Protein AF-A0A2J6TWU8-F1 (afdb_monomer)

pLDDT: mean 78.8, std 20.72, range [36.84, 97.88]

Nearest PDB structures (foldseek):
  8g3d-assembly1_7R  TM=1.162E-01  e=7.970E+00  Tetrahymena thermophila

Solvent-accessible surface area (backbone atoms only — not comparable to full-atom values): 13169 Å² total; per-residue (Å²): 134,90,87,82,86,82,82,83,80,84,81,80,83,76,80,79,78,80,71,82,74,72,52,60,58,61,60,20,22,37,33,44,85,85,39,79,41,81,42,91,29,31,44,55,55,71,37,31,53,73,44,82,56,32,16,13,30,49,65,69,19,34,24,35,59,83,21,31,22,38,59,76,69,84,79,71,68,82,89,38,37,80,65,55,28,27,41,23,29,16,28,38,83,82,49,74,44,89,43,26,49,70,63,47,25,45,39,84,75,22,40,32,29,76,39,79,90,80,63,30,33,22,24,34,22,75,59,97,85,35,40,28,42,89,53,51,46,92,54,67,48,87,56,72,55,82,92,67,56,49,80,74,33,72,28,55,95,61,85,48,68,50,81,77,80,81,77,78,79,79,81,84,83,80,89,83,90,85,83,88,83,90,89,88,83,87,88,78,91,79,91,85,84,80,90,80,92,82,85,87,84,86,90,84,87,90,135

Organism: NCBI:txid1095630

Mean predicted aligned error: 15.15 Å

Foldseek 3Di:
DDDDDDDDDDDPPDDDPPPPPQDWLFWWWFAAQNDIDTDPWGFFDATERVDAKAFTDHAQWFDWQPQKIFDPDDDDDPPADAARIFRTTISDSVQPGSNHDNFQRHDVGRTWDQDPVVRWIFGFDDDPNGTHNVHTDPTIDDDHDPVPIDGRHGHHPDHHYDDDDPPPPPPDDDDDDDDDDDDDDDDDDDDDDDDDDDDDDDDDDDD

Structure (mmCIF, N/CA/C/O backbone):
data_AF-A0A2J6TWU8-F1
#
_entry.id   AF-A0A2J6TWU8-F1
#
loop_
_atom_site.group_PDB
_atom_site.id
_atom_site.type_symbol
_atom_site.label_atom_id
_atom_site.label_alt_id
_atom_site.label_comp_id
_atom_site.label_asym_id
_atom_site.label_entity_id
_atom_site.label_seq_id
_atom_site.pdbx_PDB_ins_code
_atom_site.Cartn_x
_atom_site.Cartn_y
_atom_site.Cartn_z
_atom_site.occupancy
_atom_site.B_iso_or_equiv
_atom_site.auth_seq_id
_atom_site.auth_comp_id
_atom_site.auth_asym_id
_atom_site.auth_atom_id
_atom_site.pdbx_PDB_model_num
ATOM 1 N N . MET A 1 1 ? 2.529 30.008 -75.391 1.00 39.62 1 MET A N 1
ATOM 2 C CA . MET A 1 1 ? 3.878 29.525 -75.022 1.00 39.62 1 MET A CA 1
ATOM 3 C C . MET A 1 1 ? 3.870 29.234 -73.523 1.00 39.62 1 MET A C 1
ATOM 5 O O . MET A 1 1 ? 3.227 29.979 -72.800 1.00 39.62 1 MET A O 1
ATOM 9 N N . TYR A 1 2 ? 4.465 28.095 -73.154 1.00 43.16 2 TYR A N 1
ATOM 10 C CA . TYR A 1 2 ? 4.602 27.409 -71.847 1.00 43.16 2 TYR A CA 1
ATOM 11 C C . TYR A 1 2 ? 4.884 28.326 -70.624 1.00 43.16 2 TYR A C 1
ATOM 13 O O . TYR A 1 2 ? 5.405 29.415 -70.812 1.00 43.16 2 TYR A O 1
ATOM 21 N N . SER A 1 3 ? 4.577 27.992 -69.359 1.00 37.78 3 SER A N 1
ATOM 22 C CA . SER A 1 3 ? 4.916 26.767 -68.603 1.00 37.78 3 SER A CA 1
ATOM 23 C C . SER A 1 3 ? 4.065 26.611 -67.326 1.00 37.78 3 SER A C 1
ATOM 25 O O . SER A 1 3 ? 3.754 27.600 -66.668 1.00 37.78 3 SER A O 1
ATOM 27 N N . ILE A 1 4 ? 3.789 25.363 -66.927 1.00 45.25 4 ILE A N 1
ATOM 28 C CA . ILE A 1 4 ? 3.240 24.964 -65.616 1.00 45.25 4 ILE A CA 1
ATOM 29 C C . ILE A 1 4 ? 4.393 24.348 -64.797 1.00 45.25 4 ILE A C 1
ATOM 31 O O . ILE A 1 4 ? 5.034 23.430 -65.313 1.00 45.25 4 ILE A O 1
ATOM 35 N N . PRO A 1 5 ? 4.689 24.789 -63.558 1.00 54.12 5 PRO A N 1
ATOM 36 C CA . PRO A 1 5 ? 5.666 24.108 -62.714 1.00 54.12 5 PRO A CA 1
ATOM 37 C C . PRO A 1 5 ? 5.036 22.880 -62.040 1.00 54.12 5 PRO A C 1
ATOM 39 O O . PRO A 1 5 ? 4.033 22.977 -61.334 1.00 54.12 5 PRO A O 1
ATOM 42 N N . ALA A 1 6 ? 5.638 21.713 -62.267 1.00 46.19 6 ALA A N 1
ATOM 43 C CA . ALA A 1 6 ? 5.286 20.463 -61.607 1.00 46.19 6 ALA A CA 1
ATOM 44 C C . ALA A 1 6 ? 5.809 20.460 -60.160 1.00 46.19 6 ALA A C 1
ATOM 46 O O . ALA A 1 6 ? 7.013 20.563 -59.927 1.00 46.19 6 ALA A O 1
ATOM 47 N N . MET A 1 7 ? 4.904 20.323 -59.188 1.00 51.31 7 MET A N 1
ATOM 48 C CA . MET A 1 7 ? 5.251 20.043 -57.796 1.00 51.31 7 MET A CA 1
ATOM 49 C C . MET A 1 7 ? 5.545 18.548 -57.641 1.00 51.31 7 MET A C 1
ATOM 51 O O . MET A 1 7 ? 4.641 17.721 -57.726 1.00 51.31 7 MET A O 1
ATOM 55 N N . ALA A 1 8 ? 6.811 18.202 -57.417 1.00 50.66 8 ALA A N 1
ATOM 56 C CA . ALA A 1 8 ? 7.216 16.856 -57.036 1.00 50.66 8 ALA A CA 1
ATOM 57 C C . ALA A 1 8 ? 7.044 16.689 -55.519 1.00 50.66 8 ALA A C 1
ATOM 59 O O . ALA A 1 8 ? 7.808 17.242 -54.731 1.00 50.66 8 ALA A O 1
ATOM 60 N N . THR A 1 9 ? 6.024 15.941 -55.102 1.00 51.62 9 THR A N 1
ATOM 61 C CA . THR A 1 9 ? 5.845 15.516 -53.709 1.00 51.62 9 THR A CA 1
ATOM 62 C C . THR A 1 9 ? 6.598 14.204 -53.506 1.00 51.62 9 THR A C 1
ATOM 64 O O . THR A 1 9 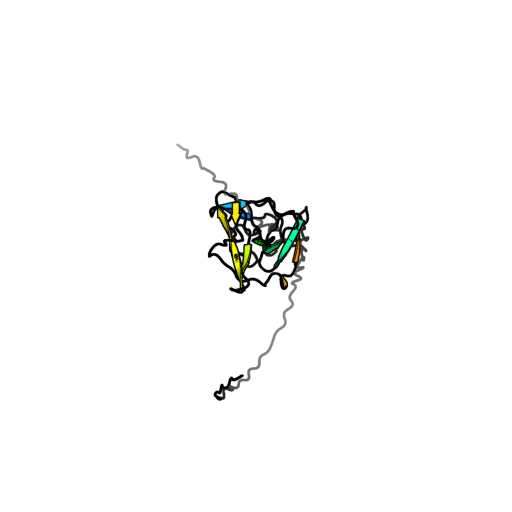? 6.236 13.174 -54.071 1.00 51.62 9 THR A O 1
ATOM 67 N N . VAL A 1 10 ? 7.674 14.236 -52.719 1.00 50.91 10 VAL A N 1
ATOM 68 C CA . VAL A 1 10 ? 8.425 13.038 -52.324 1.00 50.91 10 VAL A CA 1
ATOM 69 C C . VAL A 1 10 ? 7.723 12.415 -51.117 1.00 50.91 10 VAL A C 1
ATOM 71 O O . VAL A 1 10 ? 7.832 12.914 -50.001 1.00 50.91 10 VAL A O 1
ATOM 74 N N . LEU A 1 11 ? 6.983 11.329 -51.341 1.00 48.94 11 LEU A N 1
ATOM 75 C CA . LEU A 1 11 ? 6.466 10.466 -50.278 1.00 48.94 11 LEU A CA 1
ATOM 76 C C . LEU A 1 11 ? 7.595 9.541 -49.809 1.00 48.94 11 LEU A C 1
ATOM 78 O O . LEU A 1 11 ? 7.879 8.519 -50.432 1.00 48.94 11 LEU A O 1
ATOM 82 N N . ALA A 1 12 ? 8.256 9.911 -48.713 1.00 53.28 12 ALA A N 1
ATOM 83 C CA . ALA A 1 12 ? 9.169 9.020 -48.011 1.00 53.28 12 ALA A CA 1
ATOM 84 C C . ALA A 1 12 ? 8.350 7.971 -47.238 1.00 53.28 12 ALA A C 1
ATOM 86 O O . ALA A 1 12 ? 7.797 8.253 -46.176 1.00 53.28 12 ALA A O 1
ATOM 87 N N . LEU A 1 13 ? 8.268 6.754 -47.780 1.00 51.91 13 LEU A N 1
ATOM 88 C CA . LEU A 1 13 ? 7.827 5.569 -47.046 1.00 51.91 13 LEU A CA 1
ATOM 89 C C . LEU A 1 13 ? 8.912 5.196 -46.027 1.00 51.91 13 LEU A C 1
ATOM 91 O O . LEU A 1 13 ? 9.834 4.440 -46.323 1.00 51.91 13 LEU A O 1
ATOM 95 N N . GLY A 1 14 ? 8.820 5.763 -44.825 1.00 53.69 14 GLY A N 1
ATOM 96 C CA . GLY A 1 14 ? 9.586 5.292 -43.678 1.00 53.69 14 GLY A CA 1
ATOM 97 C C . GLY A 1 14 ? 9.065 3.923 -43.250 1.00 53.69 14 GLY A C 1
ATOM 98 O O . GLY A 1 14 ? 7.956 3.817 -42.731 1.00 53.69 14 GLY A O 1
ATOM 99 N N . ALA A 1 15 ? 9.853 2.871 -43.475 1.00 55.28 15 ALA A N 1
ATOM 100 C CA . ALA A 1 15 ? 9.613 1.567 -42.875 1.00 55.28 15 ALA A CA 1
ATOM 101 C C . ALA A 1 15 ? 9.722 1.710 -41.348 1.00 55.28 15 ALA A C 1
ATOM 103 O O . ALA A 1 15 ? 10.806 1.947 -40.815 1.00 55.28 15 ALA A O 1
ATOM 104 N N . GLN A 1 16 ? 8.597 1.606 -40.642 1.00 53.12 16 GLN A N 1
ATOM 105 C CA . GLN A 1 16 ? 8.594 1.549 -39.185 1.00 53.12 16 GLN A CA 1
ATOM 106 C C . GLN A 1 16 ? 9.089 0.164 -38.766 1.00 53.12 16 GLN A C 1
ATOM 108 O O . GLN A 1 16 ? 8.333 -0.802 -38.727 1.00 53.12 16 GLN A O 1
ATOM 113 N N . THR A 1 17 ? 10.378 0.048 -38.461 1.00 47.94 17 THR A N 1
ATOM 114 C CA . THR A 1 17 ? 10.869 -1.038 -37.612 1.00 47.94 17 THR A CA 1
ATOM 115 C C . THR A 1 17 ? 10.276 -0.838 -36.219 1.00 47.94 17 THR A C 1
ATOM 117 O O . THR A 1 17 ? 10.763 -0.010 -35.451 1.00 47.94 17 THR A O 1
ATOM 120 N N . THR A 1 18 ? 9.211 -1.570 -35.891 1.00 52.88 18 THR A N 1
ATOM 121 C CA . THR A 1 18 ? 8.726 -1.728 -34.515 1.00 52.88 18 THR A CA 1
ATOM 122 C C . THR A 1 18 ? 9.767 -2.515 -33.725 1.00 52.88 18 THR A C 1
ATOM 124 O O . THR A 1 18 ? 9.713 -3.740 -33.641 1.00 52.88 18 THR A O 1
ATOM 127 N N . TYR A 1 19 ? 10.752 -1.817 -33.162 1.00 55.47 19 TYR A N 1
ATOM 128 C CA . TYR A 1 19 ? 11.527 -2.359 -32.055 1.00 55.47 19 TYR A CA 1
ATOM 129 C C . TYR A 1 19 ? 10.565 -2.484 -30.877 1.00 55.47 19 TYR A C 1
ATOM 131 O O . TYR A 1 19 ? 10.099 -1.463 -30.372 1.00 55.47 19 TYR A O 1
ATOM 139 N N . ALA A 1 20 ? 10.244 -3.709 -30.460 1.00 55.34 20 ALA A N 1
ATOM 140 C CA . ALA A 1 20 ? 9.578 -3.941 -29.186 1.00 55.34 20 ALA A CA 1
ATOM 141 C C . ALA A 1 20 ? 10.481 -3.360 -28.088 1.00 55.34 20 ALA A C 1
ATOM 143 O O . ALA A 1 20 ? 11.507 -3.946 -27.740 1.00 55.34 20 ALA A O 1
ATOM 144 N N . GLN A 1 21 ? 10.169 -2.149 -27.625 1.00 57.34 21 GLN A N 1
ATOM 145 C CA . GLN A 1 21 ? 10.860 -1.562 -26.490 1.00 57.34 21 GLN A CA 1
ATOM 146 C C . GLN A 1 21 ? 10.454 -2.392 -25.277 1.00 57.34 21 GLN A C 1
ATOM 148 O O . GLN A 1 21 ? 9.271 -2.528 -24.981 1.00 57.34 21 GLN A O 1
ATOM 153 N N . ASN A 1 22 ? 11.437 -2.992 -24.616 1.00 66.69 22 ASN A N 1
ATOM 154 C CA . ASN A 1 22 ? 11.243 -3.677 -23.350 1.00 66.69 22 ASN A CA 1
ATOM 155 C C . ASN A 1 22 ? 10.892 -2.624 -22.293 1.00 66.69 22 ASN A C 1
ATOM 157 O O . ASN A 1 22 ? 11.784 -1.975 -21.749 1.00 66.69 22 ASN A O 1
ATOM 161 N N . VAL A 1 23 ? 9.599 -2.411 -22.049 1.00 80.69 23 VAL A N 1
ATOM 162 C CA . VAL A 1 23 ? 9.143 -1.449 -21.042 1.00 80.69 23 VAL A CA 1
ATOM 163 C C . VAL A 1 23 ? 9.260 -2.111 -19.673 1.00 80.69 23 VAL A C 1
ATOM 165 O O . VAL A 1 23 ? 8.705 -3.185 -19.433 1.00 80.69 23 VAL A O 1
ATOM 168 N N . LEU A 1 24 ? 10.030 -1.484 -18.787 1.00 90.25 24 LEU A N 1
ATOM 169 C CA . LEU A 1 24 ? 10.114 -1.841 -17.377 1.00 90.25 24 LEU A CA 1
ATOM 170 C C . LEU A 1 24 ? 9.129 -0.956 -16.607 1.00 90.25 24 LEU A C 1
ATOM 172 O O . LEU A 1 24 ? 9.232 0.269 -16.659 1.00 90.25 24 LEU A O 1
ATOM 176 N N . ALA A 1 25 ? 8.201 -1.564 -15.873 1.00 92.75 25 ALA A N 1
ATOM 177 C CA . ALA A 1 25 ? 7.261 -0.849 -15.013 1.00 92.75 25 ALA A CA 1
ATOM 178 C C . ALA A 1 25 ? 7.932 -0.466 -13.679 1.00 92.75 25 ALA A C 1
ATOM 180 O O . ALA A 1 25 ? 7.663 -1.058 -12.639 1.00 92.75 25 ALA A O 1
ATOM 181 N N . THR A 1 26 ? 8.890 0.467 -13.719 1.00 94.56 26 THR A N 1
ATOM 182 C CA . THR A 1 26 ? 9.636 0.900 -12.521 1.00 94.56 26 THR A CA 1
ATOM 183 C C . THR A 1 26 ? 9.046 2.125 -11.839 1.00 94.56 26 THR A C 1
ATOM 185 O O . THR A 1 26 ? 9.344 2.358 -10.672 1.00 94.56 26 THR A O 1
ATOM 188 N N . GLN A 1 27 ? 8.278 2.938 -12.567 1.00 95.75 27 GLN A N 1
ATOM 189 C CA . GLN A 1 27 ? 7.668 4.142 -12.015 1.00 95.75 27 GLN A CA 1
ATOM 190 C C . GLN A 1 27 ? 6.473 3.755 -11.152 1.00 95.75 27 GLN A C 1
ATOM 192 O O . GLN A 1 27 ? 5.616 2.996 -11.590 1.00 95.75 27 GLN A O 1
ATOM 197 N N . CYS A 1 28 ? 6.419 4.307 -9.947 1.00 95.88 28 CYS A N 1
ATOM 198 C CA . CYS A 1 28 ? 5.297 4.146 -9.040 1.00 95.88 28 CYS A CA 1
ATOM 199 C C . CYS A 1 28 ? 4.366 5.352 -9.100 1.00 95.88 28 CYS A C 1
ATOM 201 O O . CYS A 1 28 ? 4.808 6.493 -9.263 1.00 95.88 28 CYS A O 1
ATOM 203 N N . TYR A 1 29 ? 3.083 5.088 -8.913 1.00 94.75 29 TYR A N 1
ATOM 204 C CA . TYR A 1 29 ? 1.999 6.052 -8.931 1.00 94.75 29 TYR A CA 1
ATOM 205 C C . TYR A 1 29 ? 1.137 5.882 -7.681 1.00 94.75 29 TYR A C 1
ATOM 207 O O . TYR A 1 29 ? 1.030 4.783 -7.141 1.00 94.75 29 TYR A O 1
ATOM 215 N N . TYR A 1 30 ? 0.515 6.957 -7.223 1.00 92.06 30 TYR A N 1
ATOM 216 C CA . TYR A 1 30 ? -0.493 6.968 -6.161 1.00 92.06 30 TYR A CA 1
ATOM 217 C C . TYR A 1 30 ? -1.637 7.892 -6.587 1.00 92.06 30 TYR A C 1
ATOM 219 O O . TYR A 1 30 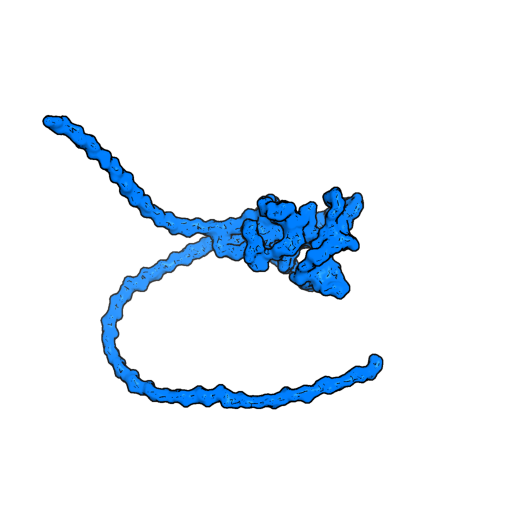? -1.466 8.672 -7.530 1.00 92.06 30 TYR A O 1
ATOM 227 N N . LYS A 1 31 ? -2.803 7.798 -5.942 1.00 89.12 31 LYS A N 1
ATOM 228 C CA . LYS A 1 31 ? -3.890 8.751 -6.173 1.00 89.12 31 LYS A CA 1
ATOM 229 C C . LYS A 1 31 ? -3.943 9.740 -5.011 1.00 89.12 31 LYS A C 1
ATOM 231 O O . LYS A 1 31 ? -3.574 9.447 -3.886 1.00 89.12 31 LYS A O 1
ATOM 236 N N . SER A 1 32 ? -4.346 10.963 -5.288 1.00 84.44 32 SER A N 1
ATOM 237 C CA . SER A 1 32 ? -4.579 11.972 -4.258 1.00 84.44 32 SER A CA 1
ATOM 238 C C . SER A 1 32 ? -5.562 12.961 -4.847 1.00 84.44 32 SER A C 1
ATOM 240 O O . SER A 1 32 ? -5.325 13.466 -5.944 1.00 84.44 32 SER A O 1
ATOM 242 N N . ASP A 1 33 ? -6.692 13.167 -4.169 1.00 80.75 33 ASP A N 1
ATOM 243 C CA . ASP A 1 33 ? -7.802 13.989 -4.672 1.00 80.75 33 ASP A CA 1
ATOM 244 C C . ASP A 1 33 ? -8.279 13.551 -6.075 1.00 80.75 33 ASP A C 1
ATOM 246 O O . ASP A 1 33 ? -8.517 14.370 -6.963 1.00 80.75 33 ASP A O 1
ATOM 250 N N . ASN A 1 34 ? -8.361 12.232 -6.302 1.00 80.31 34 ASN A N 1
ATOM 251 C CA . ASN A 1 34 ? -8.677 11.606 -7.597 1.00 80.31 34 ASN A CA 1
ATOM 252 C C . ASN A 1 34 ? -7.696 11.916 -8.748 1.00 80.31 34 ASN A C 1
ATOM 254 O O . ASN A 1 34 ? -7.961 11.540 -9.892 1.00 80.31 34 ASN A O 1
ATOM 258 N N . GLU A 1 35 ? -6.550 12.533 -8.468 1.00 89.19 35 GLU A N 1
ATOM 259 C CA . GLU A 1 35 ? -5.476 12.753 -9.433 1.00 89.19 35 GLU A CA 1
ATOM 260 C C . GLU A 1 35 ? -4.396 11.677 -9.282 1.00 89.19 35 GLU A C 1
ATOM 262 O O . GLU A 1 35 ? -3.988 11.345 -8.169 1.00 89.19 35 GLU A O 1
ATOM 267 N N . ILE A 1 36 ? -3.915 11.133 -10.404 1.00 91.62 36 ILE A N 1
ATOM 268 C CA . ILE A 1 36 ? -2.791 10.193 -10.411 1.00 91.62 36 ILE A CA 1
ATOM 269 C C . ILE A 1 36 ? -1.488 10.991 -10.362 1.00 91.62 36 ILE A C 1
ATOM 271 O O . ILE A 1 36 ? -1.220 11.823 -11.228 1.00 91.62 36 ILE A O 1
ATOM 275 N N . LYS A 1 37 ? -0.664 10.713 -9.354 1.00 92.38 37 LYS A N 1
ATOM 276 C CA . LYS A 1 37 ? 0.619 11.377 -9.111 1.00 92.38 37 LYS A CA 1
ATOM 277 C C . LYS A 1 37 ? 1.743 10.350 -9.074 1.00 92.38 37 LYS A C 1
ATOM 279 O O . LYS A 1 37 ? 1.535 9.189 -8.730 1.00 92.38 37 LYS A O 1
ATOM 284 N N . THR A 1 38 ? 2.958 10.770 -9.412 1.00 94.38 38 THR A N 1
ATOM 285 C CA . THR A 1 38 ? 4.151 9.919 -9.300 1.00 94.38 38 THR A CA 1
ATOM 286 C C . THR A 1 38 ? 4.600 9.810 -7.847 1.00 94.38 38 THR A C 1
ATOM 288 O O . THR A 1 38 ? 4.789 10.828 -7.185 1.00 94.38 38 THR A O 1
ATOM 291 N N . SER A 1 39 ? 4.831 8.588 -7.374 1.00 91.56 39 SER A N 1
ATOM 292 C CA . SER A 1 39 ? 5.377 8.294 -6.048 1.00 91.56 39 SER A CA 1
ATOM 293 C C . SER A 1 39 ? 6.902 8.144 -6.095 1.00 91.56 39 SER A C 1
ATOM 295 O O . SER A 1 39 ? 7.462 7.686 -7.093 1.00 91.56 39 SER A O 1
ATOM 297 N N . SER A 1 40 ? 7.568 8.491 -4.991 1.00 92.75 40 SER A N 1
ATOM 298 C CA . SER A 1 40 ? 8.977 8.165 -4.726 1.00 92.75 40 SER A CA 1
ATOM 299 C C . SER A 1 40 ? 9.182 6.732 -4.212 1.00 92.75 40 SER A C 1
ATOM 301 O O . SER A 1 40 ? 10.323 6.320 -4.000 1.00 92.75 40 SER A O 1
ATOM 303 N N . GLY A 1 41 ? 8.100 5.979 -3.990 1.00 94.31 41 GLY A N 1
ATOM 304 C CA . GLY A 1 41 ? 8.154 4.561 -3.651 1.00 94.31 41 GLY A CA 1
ATOM 305 C C . GLY A 1 41 ? 8.715 3.713 -4.790 1.00 94.31 41 GLY A C 1
ATOM 306 O O . GLY A 1 41 ? 8.826 4.158 -5.933 1.00 94.31 41 GLY A O 1
ATOM 307 N N . HIS A 1 42 ? 9.060 2.470 -4.472 1.00 97.25 42 HIS A N 1
ATOM 308 C CA . HIS A 1 42 ? 9.598 1.511 -5.431 1.00 97.25 42 HIS A CA 1
ATOM 309 C C . HIS A 1 42 ? 8.693 0.274 -5.557 1.00 97.25 42 HIS A C 1
ATOM 311 O O . HIS A 1 42 ? 7.952 -0.052 -4.623 1.00 97.25 42 HIS A O 1
ATOM 317 N N . PRO A 1 43 ? 8.764 -0.437 -6.699 1.00 96.88 43 PRO A N 1
ATOM 318 C CA . PRO A 1 43 ? 7.972 -1.636 -6.944 1.00 96.88 43 PRO A CA 1
ATOM 319 C C . PRO A 1 43 ? 8.210 -2.732 -5.900 1.00 96.88 43 PRO A C 1
ATOM 321 O O . PRO A 1 43 ? 9.343 -3.004 -5.490 1.00 96.88 43 PRO A O 1
ATOM 324 N N . CYS A 1 44 ? 7.135 -3.419 -5.531 1.00 96.06 44 CYS A N 1
ATOM 325 C CA . CYS A 1 44 ? 7.154 -4.609 -4.693 1.00 96.06 44 CYS A CA 1
ATOM 326 C C . CYS A 1 44 ? 7.600 -5.843 -5.481 1.00 96.06 44 CYS A C 1
ATOM 328 O O . CYS A 1 44 ? 6.800 -6.709 -5.833 1.00 96.06 44 CYS A O 1
ATOM 330 N N . GLY A 1 45 ? 8.900 -5.919 -5.761 1.00 95.25 45 GLY A N 1
ATOM 331 C CA . GLY A 1 45 ? 9.529 -7.061 -6.411 1.00 95.25 45 GLY A CA 1
ATOM 332 C C . GLY A 1 45 ? 10.599 -6.664 -7.421 1.00 95.25 45 GLY A C 1
ATOM 333 O O . GLY A 1 45 ? 10.958 -5.499 -7.577 1.00 95.25 45 GLY A O 1
ATOM 334 N N . VAL A 1 46 ? 11.121 -7.671 -8.123 1.00 94.81 46 VAL A N 1
ATOM 335 C CA . VAL A 1 46 ? 12.045 -7.464 -9.242 1.00 94.81 46 VAL A CA 1
ATOM 336 C C . VAL A 1 46 ? 11.231 -7.179 -10.500 1.00 94.81 46 VAL A C 1
ATOM 338 O O . VAL A 1 46 ? 10.435 -8.015 -10.926 1.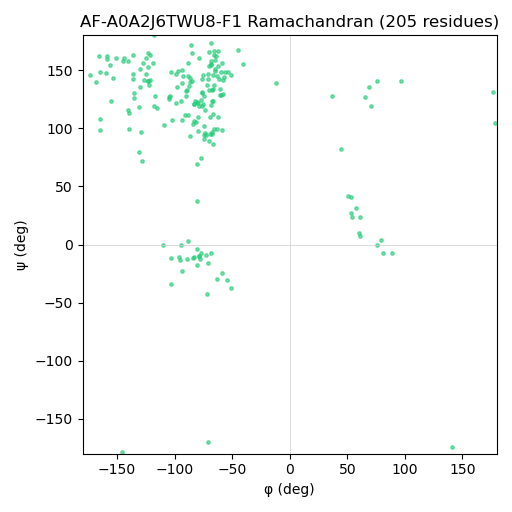00 94.81 46 VAL A O 1
ATOM 341 N N . VAL A 1 47 ? 11.453 -6.021 -11.119 1.00 93.88 47 VAL A N 1
ATOM 342 C CA . VAL A 1 47 ? 10.751 -5.627 -12.343 1.00 93.88 47 VAL A CA 1
ATOM 343 C C . VAL A 1 47 ? 11.374 -6.342 -13.535 1.00 93.88 47 VAL A C 1
ATOM 345 O O . VAL A 1 47 ? 12.558 -6.180 -13.836 1.00 93.88 47 VAL A O 1
ATOM 348 N N . ALA A 1 48 ? 10.573 -7.140 -14.230 1.00 90.56 48 ALA A N 1
ATOM 349 C CA . ALA A 1 48 ? 10.976 -7.765 -15.478 1.00 90.56 48 ALA A CA 1
ATOM 350 C C . ALA A 1 48 ? 10.480 -6.942 -16.680 1.00 90.56 48 ALA A C 1
ATOM 352 O O . ALA A 1 48 ? 9.421 -6.314 -16.613 1.00 90.56 48 ALA A O 1
ATOM 353 N N . PRO A 1 49 ? 11.210 -6.953 -17.798 1.00 87.88 49 PRO A N 1
ATOM 354 C CA . PRO A 1 49 ? 10.754 -6.369 -19.050 1.00 87.88 49 PRO A CA 1
ATOM 355 C C . PRO A 1 49 ? 9.465 -7.017 -19.556 1.00 87.88 49 PRO A C 1
ATOM 357 O O . PRO A 1 49 ? 9.387 -8.242 -19.646 1.00 87.88 49 PRO A O 1
ATOM 360 N N . ASN A 1 50 ? 8.460 -6.197 -19.882 1.00 83.50 50 ASN A N 1
ATOM 361 C CA . ASN A 1 50 ? 7.087 -6.648 -20.163 1.00 83.50 50 ASN A CA 1
ATOM 362 C C . ASN A 1 50 ? 6.489 -7.504 -19.026 1.00 83.50 50 ASN A C 1
ATOM 364 O O . ASN A 1 50 ? 5.622 -8.346 -19.264 1.00 83.50 50 ASN A O 1
ATOM 368 N N . GLY A 1 51 ? 7.001 -7.338 -17.804 1.00 82.25 51 GLY A N 1
ATOM 369 C CA . GLY A 1 51 ? 6.478 -7.984 -16.612 1.00 82.25 51 GLY A CA 1
ATOM 370 C C . GLY A 1 51 ? 5.116 -7.421 -16.221 1.00 82.25 51 GLY A C 1
ATOM 371 O O . GLY A 1 51 ? 4.696 -6.364 -16.693 1.00 82.25 51 GLY A O 1
ATOM 372 N N . ASN A 1 52 ? 4.431 -8.137 -15.333 1.00 90.44 52 ASN A N 1
ATOM 373 C CA . ASN A 1 52 ? 3.205 -7.629 -14.732 1.00 90.44 52 ASN A CA 1
ATOM 374 C C . ASN A 1 52 ? 3.512 -6.407 -13.866 1.00 90.44 52 ASN A C 1
ATOM 376 O O . ASN A 1 52 ? 4.584 -6.303 -13.268 1.00 90.44 52 ASN A O 1
ATOM 380 N N . PHE A 1 53 ? 2.530 -5.526 -13.757 1.00 94.44 53 PHE A N 1
ATOM 381 C CA . PHE A 1 53 ? 2.551 -4.466 -12.766 1.00 94.44 53 PHE A CA 1
ATOM 382 C C . PHE A 1 53 ? 2.499 -5.051 -11.351 1.00 94.44 53 PHE A C 1
ATOM 384 O O . PHE A 1 53 ? 1.897 -6.100 -11.113 1.00 94.44 53 PHE A O 1
ATOM 391 N N . SER A 1 54 ? 3.123 -4.351 -10.417 1.00 95.25 54 SER A N 1
ATOM 392 C CA . SER A 1 54 ? 3.100 -4.618 -8.984 1.00 95.25 54 SER A CA 1
ATOM 393 C C . SER A 1 54 ? 2.591 -3.404 -8.209 1.00 95.25 54 SER A C 1
ATOM 395 O O . SER A 1 54 ? 2.603 -2.276 -8.720 1.00 95.25 54 SER A O 1
ATOM 397 N N . SER A 1 55 ? 2.240 -3.632 -6.944 1.00 95.38 55 SER A N 1
ATOM 398 C CA . SER A 1 55 ? 2.143 -2.568 -5.950 1.00 95.38 55 SER A CA 1
ATOM 399 C C . SER A 1 55 ? 3.502 -1.894 -5.716 1.00 95.38 55 SER A C 1
ATOM 401 O O . SER A 1 55 ? 4.553 -2.397 -6.138 1.00 95.38 55 SER A O 1
ATOM 403 N N . CYS A 1 56 ? 3.469 -0.746 -5.047 1.00 95.94 56 CYS A N 1
ATOM 404 C CA . CYS A 1 56 ? 4.631 0.035 -4.655 1.00 95.94 56 CYS A CA 1
ATOM 405 C C . CYS A 1 56 ? 4.560 0.409 -3.180 1.00 95.94 56 CYS A C 1
ATOM 407 O O . CYS A 1 56 ? 3.532 0.905 -2.728 1.00 95.94 56 CYS A O 1
ATOM 409 N N . CYS A 1 57 ? 5.674 0.272 -2.469 1.00 96.06 57 CYS A N 1
ATOM 410 C CA . CYS A 1 57 ? 5.811 0.780 -1.106 1.00 96.06 57 CYS A CA 1
ATOM 411 C C . CYS A 1 57 ? 6.982 1.764 -1.031 1.00 96.06 57 CYS A C 1
ATOM 413 O O . CYS A 1 57 ? 7.836 1.822 -1.924 1.00 96.06 57 CYS A O 1
ATOM 415 N N . GLU A 1 58 ? 7.028 2.557 0.031 1.00 95.50 58 GLU A N 1
ATOM 416 C CA . GLU A 1 58 ? 8.171 3.414 0.310 1.00 95.50 58 GLU A CA 1
ATOM 417 C C . GLU A 1 58 ? 9.458 2.610 0.538 1.00 95.50 58 GLU A C 1
ATOM 419 O O . GLU A 1 58 ? 9.460 1.445 0.941 1.00 95.50 58 GLU A O 1
ATOM 424 N N . ILE A 1 59 ? 10.590 3.256 0.261 1.00 95.69 59 ILE A N 1
ATOM 425 C CA . ILE A 1 59 ? 11.917 2.664 0.427 1.00 95.69 59 ILE A CA 1
ATOM 426 C C . ILE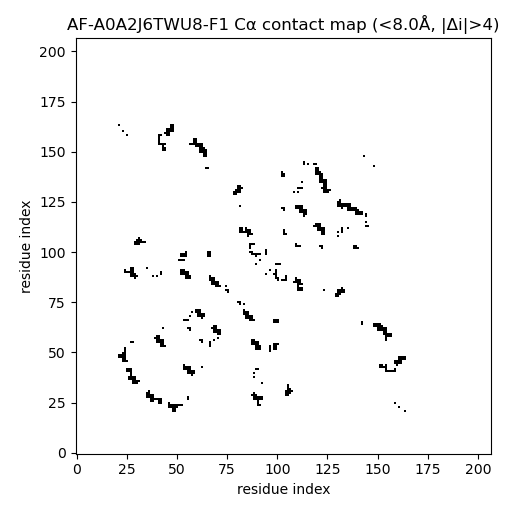 A 1 59 ? 12.140 2.283 1.897 1.00 95.69 59 ILE A C 1
ATOM 428 O O . ILE A 1 59 ? 12.013 3.120 2.787 1.00 95.69 59 ILE A O 1
ATOM 432 N N . GLY A 1 60 ? 12.551 1.035 2.141 1.00 95.06 60 GLY A N 1
ATOM 433 C CA . GLY A 1 60 ? 12.781 0.493 3.484 1.00 95.06 60 GLY A CA 1
ATOM 434 C C . GLY A 1 60 ? 11.548 -0.136 4.140 1.00 95.06 60 GLY A C 1
ATOM 435 O O . GLY A 1 60 ? 11.685 -0.777 5.186 1.00 95.06 60 GLY A O 1
ATOM 436 N N . ASP A 1 61 ? 10.373 -0.018 3.524 1.00 96.50 61 ASP A N 1
ATOM 437 C CA . ASP A 1 61 ? 9.164 -0.677 4.005 1.00 96.50 61 ASP A CA 1
ATOM 438 C C . ASP A 1 61 ? 9.052 -2.115 3.491 1.00 96.50 61 ASP A C 1
ATOM 440 O O . ASP A 1 61 ? 9.754 -2.560 2.574 1.00 96.50 61 ASP A O 1
ATOM 444 N N . THR A 1 62 ? 8.167 -2.873 4.133 1.00 97.19 62 THR A N 1
ATOM 445 C CA . THR A 1 62 ? 7.877 -4.256 3.755 1.00 97.19 62 THR A CA 1
ATOM 446 C C . THR A 1 62 ? 6.610 -4.302 2.918 1.00 97.19 62 THR A C 1
ATOM 448 O O . THR A 1 62 ? 5.542 -3.907 3.381 1.00 97.19 62 THR A O 1
ATOM 451 N N . CYS A 1 63 ? 6.727 -4.826 1.704 1.00 96.56 63 CYS A N 1
ATOM 452 C CA . CYS A 1 63 ? 5.593 -5.209 0.884 1.00 96.56 63 CYS A CA 1
ATOM 453 C C . CYS A 1 63 ? 4.936 -6.458 1.458 1.00 96.56 63 CYS A C 1
ATOM 455 O O . CYS A 1 63 ? 5.605 -7.429 1.835 1.00 96.56 63 CYS A O 1
ATOM 457 N N . LEU A 1 64 ? 3.615 -6.438 1.480 1.00 96.06 64 LEU A N 1
ATOM 458 C CA . LEU A 1 64 ? 2.768 -7.526 1.932 1.00 96.06 64 LEU A CA 1
ATOM 459 C C . LEU A 1 64 ? 1.894 -8.001 0.763 1.00 96.06 64 LEU A C 1
ATOM 461 O O . LEU A 1 64 ? 1.997 -7.506 -0.364 1.00 96.06 64 LEU A O 1
ATOM 465 N N . ALA A 1 65 ? 1.056 -9.002 1.012 1.00 92.06 65 ALA A N 1
ATOM 466 C CA . ALA A 1 65 ? 0.013 -9.393 0.069 1.00 92.06 65 ALA A CA 1
ATOM 467 C C . ALA A 1 65 ? -1.024 -8.265 -0.138 1.00 92.06 65 ALA A C 1
ATOM 469 O O . ALA A 1 65 ? -1.117 -7.334 0.662 1.00 92.06 65 ALA A O 1
ATOM 470 N N . ASP A 1 66 ? -1.796 -8.357 -1.226 1.00 91.88 66 ASP A N 1
ATOM 471 C CA . ASP A 1 66 ? -2.957 -7.491 -1.512 1.00 91.88 66 ASP A CA 1
ATOM 472 C C . ASP A 1 66 ? -2.655 -5.987 -1.652 1.00 91.88 66 ASP A C 1
ATOM 474 O O . ASP A 1 66 ? -3.535 -5.142 -1.482 1.00 91.88 66 ASP A O 1
ATOM 478 N N . GLY A 1 67 ? -1.406 -5.649 -1.988 1.00 92.56 67 GLY A N 1
ATOM 479 C CA . GLY A 1 67 ? -0.963 -4.266 -2.183 1.00 92.56 67 GLY A CA 1
ATOM 480 C C . GLY A 1 67 ? -0.669 -3.512 -0.886 1.00 92.56 67 GLY A C 1
ATOM 481 O O . GLY A 1 67 ? -0.315 -2.337 -0.939 1.00 92.56 67 GLY A O 1
ATOM 482 N N . LEU A 1 68 ? -0.768 -4.184 0.263 1.00 95.81 68 LEU A N 1
ATOM 483 C CA . LEU A 1 68 ? -0.459 -3.603 1.560 1.00 95.81 68 LEU A CA 1
ATOM 484 C C . LEU A 1 68 ? 1.043 -3.381 1.737 1.00 95.81 68 LEU A C 1
ATOM 486 O O . LEU A 1 68 ? 1.885 -4.178 1.312 1.00 95.81 68 LEU A O 1
ATOM 490 N N . CYS A 1 69 ? 1.357 -2.323 2.464 1.00 96.19 69 CYS A N 1
ATOM 491 C CA . CYS A 1 69 ? 2.696 -1.978 2.890 1.00 96.19 69 CYS A CA 1
ATOM 492 C C . CYS A 1 69 ? 2.724 -1.863 4.412 1.00 96.19 69 CYS A C 1
ATOM 494 O O . CYS A 1 69 ? 1.786 -1.348 5.019 1.00 96.19 69 CYS A O 1
ATOM 496 N N . HIS A 1 70 ? 3.800 -2.332 5.036 1.00 96.31 70 HIS A N 1
ATOM 497 C CA . HIS A 1 70 ? 4.034 -2.171 6.467 1.00 96.31 70 HIS A CA 1
ATOM 498 C C . HIS A 1 70 ? 5.264 -1.300 6.684 1.00 96.31 70 HIS A C 1
ATOM 500 O O . HIS A 1 70 ? 6.376 -1.690 6.297 1.00 96.31 70 HIS A O 1
ATOM 506 N N . TYR A 1 71 ? 5.075 -0.138 7.315 1.00 92.81 71 TYR A N 1
ATOM 507 C CA . TYR A 1 71 ? 6.189 0.767 7.558 1.00 92.81 71 TYR A CA 1
ATOM 508 C C . TYR A 1 71 ? 6.942 0.458 8.849 1.00 92.81 71 TYR A C 1
ATOM 510 O O . TYR A 1 71 ? 6.395 0.148 9.916 1.00 92.81 71 TYR A O 1
ATOM 518 N N . THR A 1 72 ? 8.263 0.568 8.754 1.00 81.06 72 THR A N 1
ATOM 519 C CA . THR A 1 72 ? 9.185 0.260 9.858 1.00 81.06 72 THR A CA 1
ATOM 520 C C . THR A 1 72 ? 9.603 1.501 10.649 1.00 81.06 72 THR A C 1
ATOM 522 O O . THR A 1 72 ? 10.154 1.377 11.745 1.00 81.06 72 THR A O 1
ATOM 525 N N . ARG A 1 73 ? 9.289 2.694 10.130 1.00 81.94 73 ARG A N 1
ATOM 526 C CA . ARG A 1 73 ? 9.596 3.996 10.736 1.00 81.94 73 ARG A CA 1
ATOM 527 C C . ARG A 1 73 ? 8.803 4.276 12.025 1.00 81.94 73 ARG A C 1
ATOM 529 O O . ARG A 1 73 ? 7.758 3.658 12.239 1.00 81.94 73 ARG A O 1
ATOM 536 N N . PRO A 1 74 ? 9.300 5.183 12.892 1.00 86.00 74 PRO A N 1
ATOM 537 C CA . PRO A 1 74 ? 8.567 5.625 14.073 1.00 86.00 74 PRO A CA 1
ATOM 538 C C . PRO A 1 74 ? 7.203 6.205 13.702 1.00 86.00 74 PRO A C 1
ATOM 540 O O . PRO A 1 74 ? 7.069 6.874 12.677 1.00 86.00 74 PRO A O 1
ATOM 543 N N . GLU A 1 75 ? 6.214 5.964 14.557 1.00 85.50 75 GLU A N 1
ATOM 544 C CA . GLU A 1 75 ? 4.881 6.542 14.407 1.00 85.50 75 GLU A CA 1
ATOM 545 C C . GLU A 1 75 ? 4.950 8.078 14.511 1.00 85.50 75 GLU A C 1
ATOM 547 O O . GLU A 1 75 ? 5.775 8.611 15.267 1.00 85.50 75 GLU A O 1
ATOM 552 N N . PRO A 1 76 ? 4.114 8.807 13.749 1.00 85.88 76 PRO A N 1
ATOM 553 C CA . PRO A 1 76 ? 4.008 10.248 13.885 1.00 85.88 76 PRO A CA 1
ATOM 554 C C . PRO A 1 76 ? 3.565 10.613 15.310 1.00 85.88 76 PRO A C 1
ATOM 556 O O . PRO A 1 76 ? 2.833 9.855 15.951 1.00 85.88 76 PRO A O 1
ATOM 559 N N . PRO A 1 77 ? 3.996 11.773 15.834 1.00 87.88 77 PRO A N 1
ATOM 560 C CA . PRO A 1 77 ? 3.554 12.215 17.146 1.00 87.88 77 PRO A CA 1
ATOM 561 C C . PRO A 1 77 ? 2.039 12.496 17.148 1.00 87.88 77 PRO A C 1
ATOM 563 O O . PRO A 1 77 ? 1.463 12.802 16.097 1.00 87.88 77 PRO A O 1
ATOM 566 N N . PRO A 1 78 ? 1.395 12.478 18.330 1.00 87.44 78 PRO A N 1
ATOM 567 C CA . PRO A 1 78 ? 0.019 12.935 18.480 1.00 87.44 78 PRO A CA 1
ATOM 568 C C . PRO A 1 78 ? -0.178 14.337 17.872 1.00 87.44 78 PRO A C 1
ATOM 570 O O . PRO A 1 78 ? 0.731 15.170 17.964 1.00 87.44 78 PRO A O 1
ATOM 573 N N . PRO A 1 79 ? -1.353 14.637 17.293 1.00 90.69 79 PRO A N 1
ATOM 574 C CA . PRO A 1 79 ? -2.619 13.911 17.444 1.00 90.69 79 PRO A CA 1
ATOM 575 C C . PRO A 1 79 ? -2.853 12.749 16.464 1.00 90.69 79 PRO A C 1
ATOM 577 O O . PRO A 1 79 ? -3.923 12.151 16.518 1.00 90.69 79 PRO A O 1
ATOM 580 N N . SER A 1 80 ? -1.895 12.423 15.592 1.00 92.06 80 SER A N 1
ATOM 581 C CA . SER A 1 80 ? -2.066 11.340 14.619 1.00 92.06 80 SER A CA 1
ATOM 582 C C . SER A 1 80 ? -2.149 9.969 15.293 1.00 92.06 80 SER A C 1
ATOM 584 O O . SER A 1 80 ? -1.320 9.633 16.139 1.00 92.06 80 SER A O 1
ATOM 586 N N . VAL A 1 81 ? -3.121 9.162 14.869 1.00 92.00 81 VAL A N 1
ATOM 587 C CA . VAL A 1 81 ? -3.278 7.754 15.243 1.00 92.00 81 VAL A CA 1
ATOM 588 C C . VAL A 1 81 ? -3.167 6.918 13.978 1.00 92.00 81 VAL A C 1
ATOM 590 O O . VAL A 1 81 ? -3.968 7.064 13.057 1.00 92.00 81 VAL A O 1
ATOM 593 N N . VAL A 1 82 ? -2.174 6.038 13.938 1.00 92.38 82 VAL A N 1
ATOM 594 C CA . VAL A 1 82 ? -1.816 5.251 12.755 1.00 92.38 82 VAL A CA 1
ATOM 595 C C . VAL A 1 82 ? -1.810 3.754 13.065 1.00 92.38 82 VAL A C 1
ATOM 597 O O . VAL A 1 82 ? -1.724 3.355 14.224 1.00 92.38 82 VAL A O 1
ATOM 600 N N . SER A 1 83 ? -1.899 2.910 12.038 1.00 92.81 83 SER A N 1
ATOM 601 C CA . SER A 1 83 ? -2.003 1.449 12.191 1.00 92.81 83 SER A CA 1
ATOM 602 C C . SER A 1 83 ? -0.708 0.683 11.901 1.00 92.81 83 SER A C 1
ATOM 604 O O . SER A 1 83 ? -0.645 -0.517 12.172 1.00 92.81 83 SER A O 1
ATOM 606 N N . ARG A 1 84 ? 0.298 1.353 11.321 1.00 93.50 84 ARG A N 1
ATOM 607 C CA . ARG A 1 84 ? 1.510 0.770 10.709 1.00 93.50 84 ARG A CA 1
ATOM 608 C C . ARG A 1 84 ? 1.344 0.116 9.343 1.00 93.50 84 ARG A C 1
ATOM 610 O O . ARG A 1 84 ? 2.338 -0.335 8.769 1.00 93.50 84 ARG A O 1
ATOM 617 N N . TYR A 1 85 ? 0.130 0.118 8.808 1.00 96.19 85 TYR A N 1
ATOM 618 C CA . TYR A 1 85 ? -0.183 -0.420 7.494 1.00 96.19 85 TYR A CA 1
ATOM 619 C C . TYR A 1 85 ? -0.784 0.668 6.615 1.00 96.19 85 TYR A C 1
ATOM 621 O O . TYR A 1 85 ? -1.602 1.460 7.071 1.00 96.19 85 TYR A O 1
ATOM 629 N N . TYR A 1 86 ? -0.419 0.665 5.342 1.00 95.25 86 TYR A N 1
ATOM 630 C CA . TYR A 1 86 ? -0.985 1.567 4.345 1.00 95.25 86 TYR A CA 1
ATOM 631 C C . TYR A 1 86 ? -1.200 0.833 3.029 1.00 95.25 86 TYR A C 1
ATOM 633 O O . TYR A 1 86 ? -0.571 -0.201 2.772 1.00 95.25 86 TYR A O 1
ATOM 641 N N . MET A 1 87 ? -2.097 1.361 2.199 1.00 94.94 87 MET A N 1
ATOM 642 C CA . MET A 1 87 ? -2.230 0.883 0.834 1.00 94.94 87 MET A CA 1
ATOM 643 C C . MET A 1 87 ? -1.100 1.441 -0.020 1.00 94.94 87 MET A C 1
ATOM 645 O O . MET A 1 87 ? -0.913 2.657 -0.104 1.00 94.94 87 MET A O 1
ATOM 649 N N . GLY A 1 88 ? -0.355 0.549 -0.663 1.00 94.12 88 GLY A N 1
ATOM 650 C CA . GLY A 1 88 ? 0.715 0.926 -1.565 1.00 94.12 88 GLY A CA 1
ATOM 651 C C . GLY A 1 88 ? 0.225 1.642 -2.820 1.00 94.12 88 GLY A C 1
ATOM 652 O O . GLY A 1 88 ? -0.937 1.568 -3.218 1.00 94.12 88 GLY A O 1
ATOM 653 N N . GLY A 1 89 ? 1.166 2.302 -3.486 1.00 94.81 89 GLY A N 1
ATOM 654 C CA . GLY A 1 89 ? 0.972 2.775 -4.848 1.00 94.81 89 GLY A CA 1
ATOM 655 C C . GLY A 1 89 ? 0.953 1.625 -5.858 1.00 94.81 89 GLY A C 1
ATOM 656 O O . GLY A 1 89 ? 0.973 0.443 -5.513 1.00 94.81 89 GLY A O 1
ATOM 657 N N . CYS A 1 90 ? 0.984 1.976 -7.134 1.00 95.62 90 CYS A N 1
ATOM 658 C CA . CYS A 1 90 ? 0.914 1.041 -8.244 1.00 95.62 90 CYS A CA 1
ATOM 659 C C . CYS A 1 90 ? 1.939 1.393 -9.322 1.00 95.62 90 CYS A C 1
ATOM 661 O O . CYS A 1 90 ? 2.215 2.564 -9.555 1.00 95.62 90 CYS A O 1
ATOM 663 N N . THR A 1 91 ? 2.493 0.392 -10.002 1.00 96.00 91 THR A N 1
ATOM 664 C CA . THR A 1 91 ? 3.345 0.613 -11.190 1.00 96.00 91 THR A CA 1
ATOM 665 C C . THR A 1 91 ? 2.553 0.781 -12.492 1.00 96.00 91 THR A C 1
ATOM 667 O O . THR A 1 91 ? 3.108 1.187 -13.511 1.00 96.00 91 THR A O 1
ATOM 670 N N . ASP A 1 92 ? 1.254 0.477 -12.465 1.00 94.12 92 ASP A N 1
ATOM 671 C CA . ASP A 1 92 ? 0.285 0.800 -13.513 1.00 94.12 92 ASP A CA 1
ATOM 672 C C . ASP A 1 92 ? -0.358 2.156 -13.216 1.00 94.12 92 ASP A C 1
ATOM 674 O O . ASP A 1 92 ? -1.148 2.292 -12.282 1.00 94.12 92 ASP A O 1
ATOM 678 N N . GLU A 1 93 ? -0.058 3.152 -14.047 1.00 92.94 93 GLU A N 1
ATOM 679 C CA . GLU A 1 93 ? -0.647 4.493 -13.961 1.00 92.94 93 GLU A CA 1
ATOM 680 C C . GLU A 1 93 ? -2.182 4.452 -13.983 1.00 92.94 93 GLU A C 1
ATOM 682 O O . GLU A 1 93 ? -2.836 5.279 -13.357 1.00 92.94 93 GLU A O 1
ATOM 687 N N . SER A 1 94 ? -2.779 3.464 -14.655 1.00 90.94 94 SER A N 1
ATOM 688 C CA . SER A 1 94 ? -4.231 3.341 -14.767 1.00 90.94 94 SER A CA 1
ATOM 689 C C . SER A 1 94 ? -4.901 2.652 -13.572 1.00 90.94 94 SER A C 1
ATOM 691 O O . SER A 1 94 ? -6.127 2.705 -13.465 1.00 90.94 94 SER A O 1
ATOM 693 N N . PHE A 1 95 ? -4.127 2.041 -12.661 1.00 90.56 95 PHE A N 1
ATOM 694 C CA . PHE A 1 95 ? -4.619 1.264 -11.510 1.00 90.56 95 PHE A CA 1
ATOM 695 C C . PHE A 1 95 ? -5.614 0.148 -11.880 1.00 90.56 95 PHE A C 1
ATOM 697 O O . PHE A 1 95 ? -6.467 -0.222 -11.074 1.00 90.56 95 PHE A O 1
ATOM 704 N N . ASN A 1 96 ? -5.528 -0.391 -13.095 1.00 90.25 96 ASN A N 1
ATOM 705 C CA . ASN A 1 96 ? -6.379 -1.493 -13.549 1.00 90.25 96 ASN A CA 1
ATOM 706 C C . ASN A 1 96 ? -5.699 -2.854 -13.373 1.00 90.25 96 ASN A C 1
ATOM 708 O O . ASN A 1 96 ? -6.345 -3.899 -13.489 1.00 90.25 96 ASN A O 1
ATOM 712 N N . ALA A 1 97 ? -4.390 -2.859 -13.119 1.00 90.06 97 ALA A N 1
ATOM 713 C CA . ALA A 1 97 ? -3.646 -4.070 -12.848 1.00 90.06 97 ALA A CA 1
ATOM 714 C C . ALA A 1 97 ? -4.175 -4.792 -11.592 1.00 90.06 97 ALA A C 1
ATOM 716 O O . ALA A 1 97 ? -4.296 -4.170 -10.540 1.00 90.06 97 ALA A O 1
ATOM 717 N N . PRO A 1 98 ? -4.384 -6.123 -11.635 1.00 87.12 98 PRO A N 1
ATOM 718 C CA . PRO A 1 98 ? -4.867 -6.889 -10.481 1.00 87.12 98 PRO A CA 1
ATOM 719 C C . PRO A 1 98 ? -3.972 -6.814 -9.236 1.00 87.12 98 PRO A C 1
ATOM 721 O O . PRO A 1 98 ? -4.446 -7.025 -8.126 1.00 87.12 98 PRO A O 1
ATOM 724 N N . ALA A 1 99 ? -2.677 -6.537 -9.412 1.00 87.06 99 ALA A N 1
ATOM 725 C CA . ALA A 1 99 ? -1.730 -6.368 -8.310 1.00 87.06 99 ALA A CA 1
ATOM 726 C C . ALA A 1 99 ? -1.850 -5.003 -7.607 1.00 87.06 99 ALA A C 1
ATOM 728 O O . ALA A 1 99 ? -1.179 -4.772 -6.603 1.00 87.06 99 ALA A O 1
ATOM 729 N N . CYS A 1 100 ? -2.666 -4.098 -8.148 1.00 89.25 100 CYS A N 1
ATOM 730 C CA . CYS A 1 100 ? -2.871 -2.756 -7.639 1.00 89.25 100 CYS A CA 1
ATOM 731 C C . CYS A 1 100 ? -4.262 -2.648 -7.037 1.00 89.25 100 CYS A C 1
ATOM 733 O O . CYS A 1 100 ? -5.261 -2.545 -7.744 1.00 89.25 100 CYS A O 1
ATOM 735 N N . ASN A 1 101 ? -4.317 -2.689 -5.713 1.00 89.06 101 ASN A N 1
ATOM 736 C CA . ASN A 1 101 ? -5.559 -2.526 -4.986 1.00 89.06 101 ASN A CA 1
ATOM 737 C C . ASN A 1 101 ? -5.941 -1.035 -4.986 1.00 89.06 101 ASN A C 1
ATOM 739 O O . ASN A 1 101 ? -5.151 -0.221 -4.513 1.00 89.06 101 ASN A O 1
ATOM 743 N N . PRO A 1 102 ? -7.101 -0.648 -5.545 1.00 89.06 102 PRO A N 1
ATOM 744 C CA . PRO A 1 102 ? -7.487 0.755 -5.642 1.00 89.06 102 PRO A CA 1
ATOM 745 C C . PRO A 1 102 ? -8.045 1.324 -4.330 1.00 89.06 102 PRO A C 1
ATOM 747 O O . PRO A 1 102 ? -8.240 2.536 -4.260 1.00 89.06 102 PRO A O 1
ATOM 750 N N . ALA A 1 103 ? -8.319 0.491 -3.322 1.00 90.94 103 ALA A N 1
ATOM 751 C CA . ALA A 1 103 ? -8.920 0.935 -2.068 1.00 90.94 103 ALA A CA 1
ATOM 752 C C . ALA A 1 103 ? -7.979 1.857 -1.284 1.00 90.94 103 ALA A C 1
ATOM 754 O O . ALA A 1 103 ? -6.789 1.576 -1.176 1.00 90.94 103 ALA A O 1
ATOM 755 N N . CYS A 1 104 ? -8.508 2.935 -0.712 1.00 91.06 104 CYS A N 1
ATOM 756 C CA . CYS A 1 104 ? -7.775 3.913 0.096 1.00 91.06 104 CYS A CA 1
ATOM 757 C C . CYS A 1 104 ? -6.642 4.637 -0.647 1.00 91.06 104 CYS A C 1
ATOM 759 O O . CYS A 1 104 ? -5.843 5.334 -0.020 1.00 91.06 104 CYS A O 1
ATOM 761 N N . THR A 1 105 ? -6.516 4.439 -1.965 1.00 86.12 105 THR A N 1
ATOM 762 C CA . THR A 1 105 ? -5.377 4.957 -2.734 1.00 86.12 105 THR A CA 1
ATOM 763 C C . THR A 1 105 ? -5.484 6.435 -3.042 1.00 86.12 105 THR A C 1
ATOM 765 O O . THR A 1 105 ? -4.495 6.980 -3.505 1.00 86.12 105 THR A O 1
ATOM 768 N N . ASP A 1 106 ? -6.647 7.053 -2.837 1.00 83.56 106 ASP A N 1
ATOM 769 C CA . ASP A 1 106 ? -6.958 8.467 -3.054 1.00 83.56 106 ASP A CA 1
ATOM 770 C C . ASP A 1 106 ? -6.802 9.340 -1.796 1.00 83.56 106 ASP A C 1
ATOM 772 O O . ASP A 1 106 ? -6.973 10.560 -1.881 1.00 83.56 106 ASP A O 1
ATOM 776 N N . LEU A 1 107 ? -6.425 8.732 -0.667 1.00 84.75 107 LEU A N 1
ATOM 777 C CA . LEU A 1 107 ? -6.080 9.405 0.584 1.00 84.75 107 LEU A CA 1
ATOM 778 C C . LEU A 1 107 ? -4.573 9.679 0.663 1.00 84.75 107 LEU A C 1
ATOM 780 O O . LEU A 1 107 ? -3.757 8.866 0.230 1.00 84.75 107 LEU A O 1
ATOM 784 N N . ASP A 1 108 ? -4.200 10.806 1.272 1.00 82.50 108 ASP A N 1
ATOM 785 C CA . ASP A 1 108 ? -2.800 11.165 1.516 1.00 82.50 108 ASP A CA 1
ATOM 786 C C . ASP A 1 108 ? -2.593 11.548 2.994 1.00 82.50 108 ASP A C 1
ATOM 788 O O . ASP A 1 108 ? -2.867 12.694 3.369 1.00 82.50 108 ASP A O 1
ATOM 792 N N . PRO A 1 109 ? -2.130 10.623 3.858 1.00 83.88 109 PRO A N 1
ATOM 793 C CA . PRO A 1 109 ? -1.604 9.292 3.535 1.00 83.88 109 PRO A CA 1
ATOM 794 C C . PRO A 1 109 ? -2.674 8.192 3.466 1.00 83.88 109 PRO A C 1
ATOM 796 O O . PRO A 1 109 ? -3.710 8.252 4.125 1.00 83.88 109 PRO A O 1
ATOM 799 N N . SER A 1 110 ? -2.365 7.130 2.723 1.00 91.56 110 SER A N 1
ATOM 800 C CA . SER A 1 110 ? -3.217 5.955 2.498 1.00 91.56 110 SER A CA 1
ATOM 801 C C . SER A 1 110 ? -3.180 4.929 3.647 1.00 91.56 110 SER A C 1
ATOM 803 O O . SER A 1 110 ? -3.184 3.720 3.404 1.00 91.56 110 SER A O 1
ATOM 805 N N . ASP A 1 111 ? -3.106 5.380 4.906 1.00 94.50 111 ASP A N 1
ATOM 806 C CA . ASP A 1 111 ? -3.102 4.500 6.086 1.00 94.50 111 ASP A CA 1
ATOM 807 C C . ASP A 1 111 ? -4.403 3.680 6.183 1.00 94.50 111 ASP A C 1
ATOM 809 O O . ASP A 1 111 ? -5.504 4.159 5.892 1.00 94.50 111 ASP A O 1
ATOM 813 N N . VAL A 1 112 ? -4.283 2.425 6.624 1.00 96.75 112 VAL A N 1
ATOM 814 C CA . VAL A 1 112 ? -5.402 1.473 6.707 1.00 96.75 112 VAL A CA 1
ATOM 815 C C . VAL A 1 112 ? -5.387 0.698 8.012 1.00 96.75 112 VAL A C 1
ATOM 817 O O . VAL A 1 112 ? -4.338 0.276 8.480 1.00 96.75 112 VAL A O 1
ATOM 820 N N . VAL A 1 113 ? -6.547 0.427 8.596 1.00 97.50 113 VAL A N 1
ATOM 821 C CA . VAL A 1 113 ? -6.674 -0.291 9.870 1.00 97.50 113 VAL A CA 1
ATOM 822 C C . VAL A 1 113 ? -7.522 -1.545 9.712 1.00 97.50 113 VAL A C 1
ATOM 824 O O . VAL A 1 113 ? -8.564 -1.539 9.058 1.00 97.50 113 VAL A O 1
ATOM 827 N N . TYR A 1 114 ? -7.089 -2.646 10.326 1.00 97.88 114 TYR A N 1
ATOM 828 C CA . TYR A 1 114 ? -7.874 -3.875 10.339 1.00 97.88 114 TYR A CA 1
ATOM 829 C C . TYR A 1 114 ? -8.924 -3.843 11.448 1.00 97.88 114 TYR A C 1
ATOM 831 O O . TYR A 1 114 ? -8.601 -3.780 12.636 1.00 97.88 114 TYR A O 1
ATOM 839 N N . ASN A 1 115 ? -10.191 -3.959 11.067 1.00 96.88 115 ASN A N 1
ATOM 840 C CA . ASN A 1 115 ? -11.303 -4.054 11.994 1.00 96.88 115 ASN A CA 1
ATOM 841 C C . ASN A 1 115 ? -11.621 -5.531 12.269 1.00 96.88 115 ASN A C 1
ATOM 843 O O . ASN A 1 115 ? -12.215 -6.224 11.443 1.00 96.88 115 ASN A O 1
ATOM 847 N N . GLN A 1 116 ? -11.268 -6.007 13.465 1.00 94.94 116 GLN A N 1
ATOM 848 C CA . GLN A 1 116 ? -11.451 -7.410 13.858 1.00 94.94 116 GLN A CA 1
ATOM 849 C C . GLN A 1 116 ? -12.922 -7.848 13.898 1.00 94.94 116 GLN A C 1
ATOM 851 O O . GLN A 1 116 ? -13.220 -9.012 13.651 1.00 94.94 116 GLN A O 1
ATOM 856 N N . THR A 1 117 ? -13.847 -6.931 14.189 1.00 94.94 117 THR A N 1
ATOM 857 C CA . THR A 1 117 ? -15.282 -7.233 14.269 1.00 94.94 117 THR A CA 1
ATOM 858 C C . THR A 1 117 ? -15.879 -7.497 12.891 1.00 94.94 117 THR A C 1
ATOM 860 O O . THR A 1 117 ? -16.661 -8.428 12.730 1.00 94.94 117 THR A O 1
ATOM 863 N N . THR A 1 118 ? -15.503 -6.693 11.894 1.00 95.44 118 THR A N 1
ATOM 864 C CA . THR A 1 118 ? -15.979 -6.846 10.506 1.00 95.44 118 THR A CA 1
ATOM 865 C C . THR A 1 118 ? -15.104 -7.776 9.670 1.00 95.44 118 THR A C 1
ATOM 867 O O . THR A 1 118 ? -15.534 -8.199 8.605 1.00 95.44 118 THR A O 1
ATOM 870 N N . SER A 1 119 ? -13.915 -8.129 10.171 1.00 96.38 119 SER A N 1
ATOM 871 C CA . SER A 1 119 ? -12.881 -8.893 9.460 1.00 96.38 119 SER A CA 1
ATOM 872 C C . SER A 1 119 ? -12.415 -8.252 8.149 1.00 96.38 119 SER A C 1
ATOM 874 O O . SER A 1 119 ? -12.012 -8.951 7.225 1.00 96.38 119 SER A O 1
ATOM 876 N N . ASN A 1 120 ? -12.439 -6.917 8.088 1.00 97.00 120 ASN A N 1
ATOM 877 C CA . ASN A 1 120 ? -12.061 -6.140 6.909 1.00 97.00 120 ASN A CA 1
ATOM 878 C C . ASN A 1 120 ? -11.020 -5.082 7.267 1.00 97.00 120 ASN A C 1
ATOM 880 O O . ASN A 1 120 ? -10.960 -4.605 8.405 1.00 97.00 120 ASN A O 1
ATOM 884 N N . TRP A 1 121 ? -10.254 -4.664 6.267 1.00 97.62 121 TRP A N 1
ATOM 885 C CA . TRP A 1 121 ? -9.429 -3.465 6.342 1.00 97.62 121 TRP A CA 1
ATOM 886 C C . TRP A 1 121 ? -10.260 -2.244 5.973 1.00 97.62 121 TRP A C 1
ATOM 888 O O . TRP A 1 121 ? -11.084 -2.317 5.066 1.00 97.62 121 TRP A O 1
ATOM 898 N N . HIS A 1 122 ? -10.042 -1.138 6.673 1.00 97.50 122 HIS A N 1
ATOM 899 C CA . HIS A 1 122 ? -10.709 0.140 6.436 1.00 97.50 122 HIS A CA 1
ATOM 900 C C . HIS A 1 122 ? -9.672 1.226 6.213 1.00 97.50 122 HIS A C 1
ATOM 902 O O . HIS A 1 122 ? -8.609 1.195 6.837 1.00 97.50 122 HIS A O 1
ATOM 908 N N . CYS A 1 123 ? -9.987 2.200 5.368 1.00 95.75 123 CYS A N 1
ATOM 909 C CA . CYS A 1 123 ? -9.144 3.379 5.222 1.00 95.75 123 CYS A CA 1
ATOM 910 C C . CYS A 1 123 ? -9.247 4.237 6.482 1.00 95.75 123 CYS A C 1
ATOM 912 O O . CYS A 1 123 ? -10.355 4.481 6.972 1.00 95.75 123 CYS A O 1
ATOM 914 N N . CYS A 1 124 ? -8.118 4.692 7.017 1.00 95.62 124 CYS A N 1
ATOM 915 C CA . CYS A 1 124 ? -8.126 5.564 8.184 1.00 95.62 124 CYS A CA 1
ATOM 916 C C . CYS A 1 124 ? -8.754 6.922 7.844 1.00 95.62 124 CYS A C 1
ATOM 918 O O . CYS A 1 124 ? -8.629 7.415 6.723 1.00 95.62 124 CYS A O 1
ATOM 920 N N . GLY A 1 125 ? -9.454 7.523 8.808 1.00 93.31 125 GLY A N 1
ATOM 921 C CA . GLY A 1 125 ? -10.005 8.861 8.640 1.00 93.31 125 GLY A CA 1
ATOM 922 C C . GLY A 1 125 ? -8.899 9.911 8.588 1.00 93.31 125 GLY A C 1
ATOM 923 O O . GLY A 1 125 ? -7.815 9.719 9.141 1.00 93.31 125 GLY A O 1
ATOM 924 N N . GLN A 1 126 ? -9.181 11.052 7.960 1.00 90.00 126 GLN A N 1
ATOM 925 C CA . GLN A 1 126 ? -8.267 12.189 7.957 1.00 90.00 126 GLN A CA 1
ATOM 926 C C . GLN A 1 126 ? -9.017 13.490 8.233 1.00 90.00 126 GLN A C 1
ATOM 928 O O . GLN A 1 126 ? -10.025 13.792 7.598 1.00 90.00 126 GLN A O 1
ATOM 933 N N . THR A 1 127 ? -8.513 14.284 9.176 1.00 89.94 127 THR A N 1
ATOM 934 C CA . THR A 1 127 ? -9.061 15.606 9.505 1.00 89.94 127 THR A CA 1
ATOM 935 C C . THR A 1 127 ? -7.932 16.627 9.554 1.00 89.94 127 THR A C 1
ATOM 937 O O . THR A 1 127 ? -7.017 16.512 10.364 1.00 89.94 127 THR A O 1
ATOM 940 N N . ASN A 1 128 ? -7.980 17.648 8.690 1.00 87.19 128 ASN A N 1
ATOM 941 C CA . ASN A 1 128 ? -6.958 18.706 8.606 1.00 87.19 128 ASN A CA 1
ATOM 942 C C . ASN A 1 128 ? -5.515 18.165 8.501 1.00 87.19 128 ASN A C 1
ATOM 944 O O . ASN A 1 128 ? -4.614 18.653 9.181 1.00 87.19 128 ASN A O 1
ATOM 948 N N . GLY A 1 129 ? -5.297 17.119 7.698 1.00 84.44 129 GLY A N 1
ATOM 949 C CA . GLY A 1 129 ? -3.980 16.490 7.549 1.00 84.44 129 GLY A CA 1
ATOM 950 C C . GLY A 1 129 ? -3.602 15.500 8.661 1.00 84.44 129 GLY A C 1
ATOM 951 O O . GLY A 1 129 ? -2.589 14.821 8.534 1.00 84.44 129 GLY A O 1
ATOM 952 N N . THR A 1 130 ? -4.398 15.387 9.729 1.00 90.69 130 THR A N 1
ATOM 953 C CA . THR A 1 130 ? -4.176 14.436 10.832 1.00 90.69 130 THR A CA 1
ATOM 954 C C . THR A 1 130 ? -4.865 13.111 10.538 1.00 90.69 130 THR A C 1
ATOM 956 O O . THR A 1 130 ? -6.034 13.107 10.156 1.00 90.69 130 THR A O 1
ATOM 959 N N . ILE A 1 131 ? -4.147 12.006 10.735 1.00 92.62 131 ILE A N 1
ATOM 960 C CA . ILE A 1 131 ? -4.629 10.639 10.497 1.00 92.62 131 ILE A CA 1
ATOM 961 C C . ILE A 1 131 ? -5.337 10.128 11.754 1.00 92.62 131 ILE A C 1
ATOM 963 O O . ILE A 1 131 ? -4.816 10.288 12.859 1.00 92.62 131 ILE A O 1
ATOM 967 N N . HIS A 1 132 ? -6.485 9.484 11.573 1.00 94.75 132 HIS A N 1
ATOM 968 C CA . HIS A 1 132 ? -7.328 8.923 12.624 1.00 94.75 132 HIS A CA 1
ATOM 969 C C . HIS A 1 132 ? -7.705 7.477 12.287 1.00 94.75 132 HIS A C 1
ATOM 971 O O . HIS A 1 132 ? -8.795 7.187 11.796 1.00 94.75 132 HIS A O 1
ATOM 977 N N . CYS A 1 133 ? -6.795 6.534 12.534 1.00 95.25 133 CYS A N 1
ATOM 978 C CA . CYS A 1 133 ? -7.102 5.104 12.414 1.00 95.25 133 CYS A CA 1
ATOM 979 C C . CYS A 1 133 ? -8.007 4.575 13.545 1.00 95.25 133 CYS A C 1
ATOM 981 O O . CYS A 1 133 ? -8.469 3.437 13.480 1.00 95.25 133 CYS A O 1
ATOM 983 N N . ASP A 1 134 ? -8.262 5.377 14.581 1.00 95.38 134 ASP A N 1
ATOM 984 C CA . ASP A 1 134 ? -9.270 5.132 15.615 1.00 95.38 134 ASP A CA 1
ATOM 985 C C . ASP A 1 134 ? -10.698 5.510 15.178 1.00 95.38 134 ASP A C 1
ATOM 987 O O . ASP A 1 134 ? -11.659 5.006 15.760 1.00 95.38 134 ASP A O 1
ATOM 991 N N . ASP A 1 135 ? -10.830 6.322 14.126 1.00 95.25 135 ASP A N 1
ATOM 992 C CA . ASP A 1 135 ? -12.095 6.700 13.484 1.00 95.25 135 ASP A CA 1
ATOM 993 C C . ASP A 1 135 ? -12.005 6.459 11.961 1.00 95.25 135 ASP A C 1
ATOM 995 O O . ASP A 1 135 ? -11.840 7.396 11.174 1.00 95.25 135 ASP A O 1
ATOM 999 N N . PRO A 1 136 ? -12.000 5.184 11.520 1.00 95.75 136 PRO A N 1
ATOM 1000 C CA . PRO A 1 136 ? -11.845 4.846 10.112 1.00 95.75 136 PRO A CA 1
ATOM 1001 C C . PRO A 1 136 ? -13.055 5.270 9.274 1.00 95.75 136 PRO A C 1
ATOM 1003 O O . PRO A 1 136 ? -14.191 5.335 9.744 1.00 95.75 136 PRO A O 1
ATOM 1006 N N . THR A 1 137 ? -12.812 5.496 7.986 1.00 94.62 137 THR A N 1
ATOM 1007 C CA . THR A 1 137 ? -13.864 5.771 7.002 1.00 94.62 137 THR A CA 1
ATOM 1008 C C . THR A 1 137 ? -14.743 4.537 6.750 1.00 94.62 137 THR A C 1
ATOM 1010 O O . THR A 1 137 ? -14.458 3.430 7.202 1.00 94.62 137 THR A O 1
ATOM 1013 N N . THR A 1 138 ? -15.816 4.706 5.972 1.00 94.69 138 THR A N 1
ATOM 1014 C CA . THR A 1 138 ? -16.660 3.584 5.527 1.00 94.69 138 THR A CA 1
ATOM 1015 C C . THR A 1 138 ? -16.067 2.786 4.364 1.00 94.69 138 THR A C 1
ATOM 1017 O O . THR A 1 138 ? -16.626 1.753 3.989 1.00 94.69 138 THR A O 1
ATOM 1020 N N . GLU A 1 139 ? -14.995 3.276 3.738 1.00 94.94 139 GLU A N 1
ATOM 1021 C CA . GLU A 1 139 ? -14.329 2.561 2.656 1.00 94.94 139 GLU A CA 1
ATOM 1022 C C . GLU A 1 139 ? -13.514 1.398 3.224 1.00 94.94 139 GLU A C 1
ATOM 1024 O O . GLU A 1 139 ? -12.716 1.556 4.150 1.00 94.94 139 GLU A O 1
ATOM 1029 N N . SER A 1 140 ? -13.743 0.205 2.672 1.00 95.56 140 SER A N 1
ATOM 1030 C CA . SER A 1 140 ? -13.134 -1.026 3.162 1.00 95.56 140 SER A CA 1
ATOM 1031 C C . SER A 1 140 ? -12.816 -2.003 2.041 1.00 95.56 140 SER A C 1
ATOM 1033 O O . SER A 1 140 ? -13.415 -1.968 0.965 1.00 95.56 140 SER A O 1
ATOM 1035 N N . PHE A 1 141 ? -11.880 -2.908 2.316 1.00 95.31 141 PHE A N 1
ATOM 1036 C CA . PHE A 1 141 ? -11.467 -3.958 1.395 1.00 95.31 141 PHE A CA 1
ATOM 1037 C C . PHE A 1 141 ? -11.134 -5.260 2.129 1.00 95.31 141 PHE A C 1
ATOM 1039 O O . PHE A 1 141 ? -10.900 -5.302 3.342 1.00 95.31 141 PHE A O 1
ATOM 1046 N N . GLN A 1 142 ? -11.145 -6.347 1.359 1.00 95.19 142 GLN A N 1
ATOM 1047 C CA . GLN A 1 142 ? -10.798 -7.684 1.825 1.00 95.19 142 GLN A CA 1
ATOM 1048 C C . GLN A 1 142 ? -9.304 -7.926 1.631 1.00 95.19 142 GLN A C 1
ATOM 1050 O O . GLN A 1 142 ? -8.793 -7.771 0.526 1.00 95.19 142 GLN A O 1
ATOM 1055 N N . ALA A 1 143 ? -8.633 -8.338 2.699 1.00 94.50 143 ALA A N 1
ATOM 1056 C CA . ALA A 1 143 ? -7.280 -8.883 2.691 1.00 94.50 143 ALA A CA 1
ATOM 1057 C C . ALA A 1 143 ? -7.093 -9.705 3.982 1.00 94.50 143 ALA A C 1
ATOM 1059 O O . ALA A 1 143 ? -7.877 -9.536 4.925 1.00 94.50 143 ALA A O 1
ATOM 1060 N N . PRO A 1 144 ? -6.089 -10.595 4.067 1.00 95.94 144 PRO A N 1
ATOM 1061 C CA . PRO A 1 144 ? -5.825 -11.358 5.281 1.00 95.94 144 PRO A CA 1
ATOM 1062 C C . PRO A 1 144 ? -5.669 -10.461 6.516 1.00 95.94 144 PRO A C 1
ATOM 1064 O O . PRO A 1 144 ? -5.179 -9.333 6.436 1.00 95.94 144 PRO A O 1
ATOM 1067 N N . ALA A 1 145 ? -6.066 -10.979 7.679 1.00 96.62 145 ALA A N 1
ATOM 1068 C CA . ALA A 1 145 ? -5.845 -10.306 8.956 1.00 96.62 145 ALA A CA 1
ATOM 1069 C C . ALA A 1 145 ? -4.341 -10.058 9.200 1.00 96.62 145 ALA A C 1
ATOM 1071 O O . ALA A 1 145 ? -3.522 -10.837 8.708 1.00 96.62 145 ALA A O 1
ATOM 1072 N N . PRO A 1 146 ? -3.952 -9.070 10.031 1.00 95.56 146 PRO A N 1
ATOM 1073 C CA . PRO A 1 146 ? -2.548 -8.745 10.287 1.00 95.56 146 PRO A CA 1
ATOM 1074 C C . PRO A 1 146 ? -1.671 -9.942 10.679 1.00 95.56 146 PRO A C 1
ATOM 1076 O O . PRO A 1 146 ? -0.534 -10.055 10.236 1.00 95.56 146 PRO A O 1
ATOM 1079 N N . SER A 1 147 ? -2.207 -10.878 11.466 1.00 95.38 147 SER A N 1
ATOM 1080 C CA . SER A 1 147 ? -1.497 -12.093 11.890 1.00 95.38 147 SER A CA 1
ATOM 1081 C C . SER A 1 147 ? -1.277 -13.124 10.777 1.00 95.38 147 SER A C 1
ATOM 1083 O O . SER A 1 147 ? -0.472 -14.036 10.949 1.00 95.38 147 SER A O 1
ATOM 1085 N N . ALA A 1 148 ? -1.997 -13.002 9.662 1.00 96.38 148 ALA A N 1
ATOM 1086 C CA . ALA A 1 148 ? -1.917 -13.869 8.492 1.00 96.38 148 ALA A CA 1
ATOM 1087 C C . ALA A 1 148 ? -1.287 -13.168 7.275 1.00 96.38 148 ALA A C 1
ATOM 1089 O O . ALA A 1 148 ? -1.153 -13.790 6.219 1.00 96.38 148 ALA A O 1
ATOM 1090 N N . LEU A 1 149 ? -0.899 -11.893 7.401 1.00 94.50 149 LEU A N 1
ATOM 1091 C CA . LEU A 1 149 ? -0.190 -11.184 6.344 1.00 94.50 149 LEU A CA 1
ATOM 1092 C C . LEU A 1 149 ? 1.203 -11.780 6.144 1.00 94.50 149 LEU A C 1
ATOM 1094 O O . LEU A 1 149 ? 1.965 -11.986 7.089 1.00 94.50 149 LEU A O 1
ATOM 1098 N N . VAL A 1 150 ? 1.543 -12.022 4.882 1.00 94.38 150 VAL A N 1
ATOM 1099 C CA . VAL A 1 150 ? 2.845 -12.553 4.485 1.00 94.38 150 VAL A CA 1
ATOM 1100 C C . VAL A 1 150 ? 3.677 -11.425 3.893 1.00 94.38 150 VAL A C 1
ATOM 1102 O O . VAL A 1 150 ? 3.238 -10.748 2.965 1.00 94.38 150 VAL A O 1
ATOM 1105 N N . ALA A 1 151 ? 4.894 -11.251 4.409 1.00 95.69 151 ALA A N 1
ATOM 1106 C CA . ALA A 1 151 ? 5.894 -10.386 3.799 1.00 95.69 151 ALA A CA 1
ATOM 1107 C C . ALA A 1 151 ? 6.357 -10.976 2.463 1.00 95.69 151 ALA A C 1
ATOM 1109 O O . ALA A 1 151 ? 6.828 -12.113 2.407 1.00 95.69 151 ALA A O 1
ATOM 1110 N N . THR A 1 152 ? 6.223 -10.199 1.393 1.00 95.50 152 THR A N 1
ATOM 1111 C CA . THR A 1 152 ? 6.552 -10.625 0.027 1.00 95.50 152 THR A CA 1
ATOM 1112 C C . THR A 1 152 ? 7.879 -10.046 -0.445 1.00 95.50 152 THR A C 1
ATOM 1114 O O . THR A 1 152 ? 8.614 -10.705 -1.181 1.00 95.50 152 THR A O 1
ATOM 1117 N N . TYR A 1 153 ? 8.213 -8.827 -0.015 1.00 96.50 153 TYR A N 1
ATOM 1118 C CA . TYR 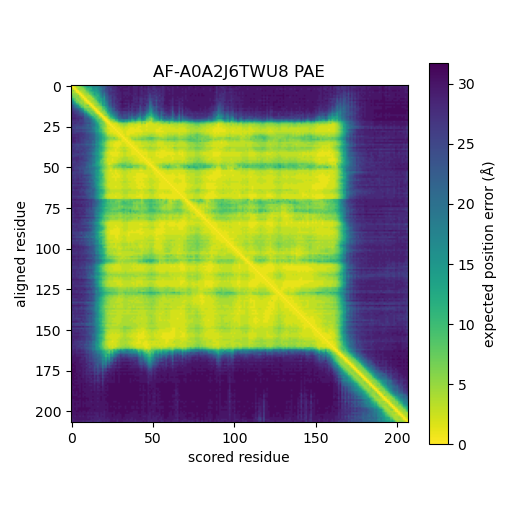A 1 153 ? 9.406 -8.117 -0.463 1.00 96.50 153 TYR A CA 1
ATOM 1119 C C . TYR A 1 153 ? 9.796 -7.016 0.529 1.00 96.50 153 TYR A C 1
ATOM 1121 O O . TYR A 1 153 ? 8.928 -6.404 1.141 1.00 96.50 153 TYR A O 1
ATOM 1129 N N . MET A 1 154 ? 11.089 -6.732 0.679 1.00 96.69 154 MET A N 1
ATOM 1130 C CA . MET A 1 154 ? 11.559 -5.536 1.388 1.00 96.69 154 MET A CA 1
ATOM 1131 C C . MET A 1 154 ? 12.050 -4.538 0.351 1.00 96.69 154 MET A C 1
ATOM 1133 O O . MET A 1 154 ? 12.909 -4.886 -0.461 1.00 96.69 154 MET A O 1
ATOM 1137 N N . VAL A 1 155 ? 11.514 -3.320 0.372 1.00 97.00 155 VAL A N 1
ATOM 1138 C CA . VAL A 1 155 ? 11.762 -2.347 -0.689 1.00 97.00 155 VAL A CA 1
ATOM 1139 C C . VAL A 1 155 ? 13.185 -1.783 -0.600 1.00 97.00 155 VAL A C 1
ATOM 1141 O O . VAL A 1 155 ? 13.519 -1.098 0.371 1.00 97.00 155 VAL A O 1
ATOM 1144 N N . PRO A 1 156 ? 14.045 -2.025 -1.607 1.00 95.88 156 PRO A N 1
ATOM 1145 C CA . PRO A 1 156 ? 15.409 -1.520 -1.619 1.00 95.88 156 PRO A CA 1
ATOM 1146 C C . PRO A 1 156 ? 15.466 -0.046 -2.036 1.00 95.88 156 PRO A C 1
ATOM 1148 O O . PRO A 1 156 ? 14.599 0.460 -2.746 1.00 95.88 156 PRO A O 1
ATOM 1151 N N . SER A 1 157 ? 16.568 0.627 -1.699 1.00 95.44 157 SER A N 1
ATOM 1152 C CA . SER A 1 157 ? 16.845 2.003 -2.146 1.00 95.44 157 SER A CA 1
ATOM 1153 C C . SER A 1 157 ? 17.134 2.136 -3.643 1.00 95.44 157 SER A C 1
ATOM 1155 O O . SER A 1 157 ? 17.256 3.251 -4.136 1.00 95.44 157 SER A O 1
ATOM 1157 N N . VAL A 1 158 ? 17.261 1.026 -4.373 1.00 95.69 158 VAL A N 1
ATOM 1158 C CA . VAL A 1 158 ? 17.447 0.997 -5.829 1.00 95.69 158 VAL A CA 1
ATOM 1159 C C . VAL A 1 158 ? 16.533 -0.074 -6.406 1.00 95.69 158 VAL A C 1
ATOM 1161 O O . VAL A 1 158 ? 16.597 -1.222 -5.966 1.00 95.69 158 VAL A O 1
ATOM 1164 N N . VAL A 1 159 ? 15.705 0.292 -7.389 1.00 95.12 159 VAL A N 1
ATOM 1165 C CA . VAL A 1 159 ? 14.795 -0.642 -8.068 1.00 95.12 159 VAL A CA 1
ATOM 1166 C C . VAL A 1 159 ? 15.586 -1.787 -8.693 1.00 95.12 159 VAL A C 1
ATOM 1168 O O . VAL A 1 159 ? 16.545 -1.566 -9.435 1.00 95.12 159 VAL A O 1
ATOM 1171 N N . GLN A 1 160 ? 15.158 -3.016 -8.415 1.00 94.38 160 GLN A N 1
ATOM 1172 C CA . GLN A 1 160 ? 15.772 -4.208 -8.984 1.00 94.38 160 GLN A CA 1
ATOM 1173 C C . GLN A 1 160 ? 15.084 -4.579 -10.289 1.00 94.38 160 GLN A C 1
ATOM 1175 O O . GLN A 1 160 ? 13.857 -4.660 -10.351 1.00 94.38 160 GLN A O 1
ATOM 1180 N N . THR A 1 161 ? 15.880 -4.838 -11.324 1.00 92.94 161 THR A N 1
ATOM 1181 C CA . THR A 1 161 ? 15.380 -5.241 -12.639 1.00 92.94 161 THR A CA 1
ATOM 1182 C C . THR A 1 161 ? 15.987 -6.572 -13.063 1.00 92.94 161 THR A C 1
ATOM 1184 O O . THR A 1 161 ? 17.160 -6.850 -12.810 1.00 92.94 161 THR A O 1
ATOM 1187 N N . ALA A 1 162 ? 15.177 -7.419 -13.693 1.00 89.06 162 ALA A N 1
ATOM 1188 C CA . ALA A 1 162 ? 15.653 -8.633 -14.339 1.00 89.06 162 ALA A CA 1
ATOM 1189 C C . ALA A 1 162 ? 16.049 -8.325 -15.789 1.00 89.06 162 ALA A C 1
ATOM 1191 O O . ALA A 1 162 ? 15.413 -7.516 -16.464 1.00 89.06 162 ALA A O 1
ATOM 1192 N N . ALA A 1 163 ? 17.086 -8.991 -16.296 1.00 82.38 163 ALA A N 1
ATOM 1193 C CA . ALA A 1 163 ? 17.445 -8.881 -17.706 1.00 82.38 163 ALA A CA 1
ATOM 1194 C C . ALA A 1 163 ? 16.406 -9.591 -18.592 1.00 82.38 163 ALA A C 1
ATOM 1196 O O . ALA A 1 163 ? 15.932 -10.677 -18.255 1.00 82.38 163 ALA A O 1
ATOM 1197 N N . SER A 1 164 ? 16.103 -9.022 -19.762 1.00 71.06 164 SER A N 1
ATOM 1198 C CA . SER A 1 164 ? 15.375 -9.744 -20.810 1.00 71.06 164 SER A CA 1
ATOM 1199 C C . SER A 1 164 ? 16.238 -10.878 -21.357 1.00 71.06 164 SER A C 1
ATOM 1201 O O . SER A 1 164 ? 17.324 -10.631 -21.884 1.00 71.06 164 SER A O 1
ATOM 1203 N N . SER A 1 165 ? 15.747 -12.114 -21.318 1.00 62.16 165 SER A N 1
ATOM 1204 C CA . SER A 1 165 ? 16.302 -13.196 -22.129 1.00 62.16 165 SER A CA 1
ATOM 1205 C C . SER A 1 165 ? 15.732 -13.106 -23.545 1.00 62.16 165 SER A C 1
ATOM 1207 O O . SER A 1 165 ? 14.582 -13.451 -23.807 1.00 62.16 165 SER A O 1
ATOM 1209 N N . THR A 1 166 ? 16.541 -12.642 -24.497 1.00 55.41 166 THR A N 1
ATOM 1210 C CA . THR A 1 166 ? 16.195 -12.726 -25.920 1.00 55.41 166 THR A CA 1
ATOM 1211 C C . THR A 1 166 ? 16.361 -14.177 -26.369 1.00 55.41 166 THR A C 1
ATOM 1213 O O . THR A 1 166 ? 17.446 -14.593 -26.774 1.00 55.41 166 THR A O 1
ATOM 1216 N N . SER A 1 167 ? 15.308 -14.989 -26.287 1.00 55.16 167 SER A N 1
ATOM 1217 C CA . SER A 1 167 ? 15.298 -16.293 -26.955 1.00 55.16 167 SER A CA 1
ATOM 1218 C C . SER A 1 167 ? 15.288 -16.065 -28.468 1.00 55.16 167 SER A C 1
ATOM 1220 O O . SER A 1 167 ? 14.242 -15.824 -29.069 1.00 55.16 167 SER A O 1
ATOM 1222 N N . ALA A 1 168 ? 16.465 -16.113 -29.097 1.00 52.62 168 ALA A N 1
ATOM 1223 C CA . ALA A 1 168 ? 16.586 -16.138 -30.548 1.00 52.62 168 ALA A CA 1
ATOM 1224 C C . ALA A 1 168 ? 15.921 -17.419 -31.074 1.00 52.62 168 ALA A C 1
ATOM 1226 O O . ALA A 1 168 ? 16.488 -18.511 -31.017 1.00 52.62 168 ALA A O 1
ATOM 1227 N N . SER A 1 169 ? 14.688 -17.290 -31.563 1.00 47.25 169 SER A N 1
ATOM 1228 C CA . SER A 1 169 ? 13.990 -18.370 -32.255 1.00 47.25 169 SER A CA 1
ATOM 1229 C C . SER A 1 169 ? 14.689 -18.607 -33.590 1.00 47.25 169 SER A C 1
ATOM 1231 O O . SER A 1 169 ? 14.432 -17.917 -34.575 1.00 47.25 169 SER A O 1
ATOM 1233 N N . THR A 1 170 ? 15.616 -19.564 -33.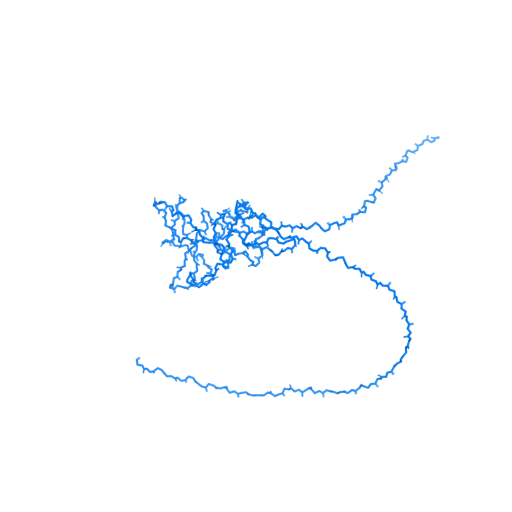620 1.00 46.47 170 THR A N 1
ATOM 1234 C CA . THR A 1 170 ? 16.233 -20.019 -34.869 1.00 46.47 170 THR A CA 1
ATOM 1235 C C . THR A 1 170 ? 15.179 -20.832 -35.612 1.00 46.47 170 THR A C 1
ATOM 1237 O O . THR A 1 170 ? 14.976 -22.011 -35.343 1.00 46.47 170 THR A O 1
ATOM 1240 N N . SER A 1 171 ? 14.443 -20.176 -36.506 1.00 46.00 171 SER A N 1
ATOM 1241 C CA . SER A 1 171 ? 13.479 -20.840 -37.382 1.00 46.00 171 SER A CA 1
ATOM 1242 C C . SER A 1 171 ? 14.253 -21.576 -38.473 1.00 46.00 171 SER A C 1
ATOM 1244 O O . SER A 1 171 ? 14.638 -20.981 -39.476 1.00 46.00 171 SER A O 1
ATOM 1246 N N . THR A 1 172 ? 14.538 -2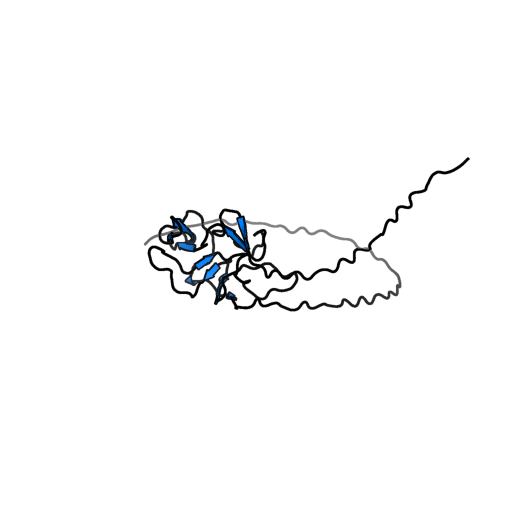2.862 -38.273 1.00 45.00 172 THR A N 1
ATOM 1247 C CA . THR A 1 172 ? 15.049 -23.723 -39.346 1.00 45.00 172 THR A CA 1
ATOM 1248 C C . THR A 1 172 ? 13.857 -24.300 -40.100 1.00 45.00 172 THR A C 1
ATOM 1250 O O . THR 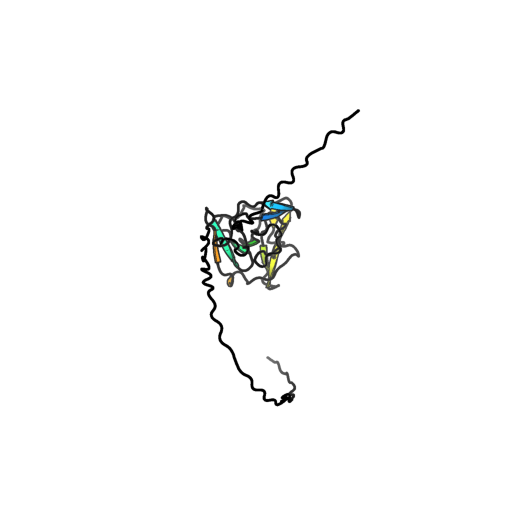A 1 172 ? 13.279 -25.309 -39.707 1.00 45.00 172 THR A O 1
ATOM 1253 N N . SER A 1 173 ? 13.457 -23.628 -41.176 1.00 50.03 173 SER A N 1
ATOM 1254 C CA . SER A 1 173 ? 12.491 -24.154 -42.136 1.00 50.03 173 SER A CA 1
ATOM 1255 C C . SER A 1 173 ? 13.234 -24.649 -43.372 1.00 50.03 173 SER A C 1
ATOM 1257 O O . SER A 1 173 ? 13.662 -23.837 -44.187 1.00 50.03 173 SER A O 1
ATOM 1259 N N . THR A 1 174 ? 13.323 -25.970 -43.545 1.00 42.69 174 THR A N 1
ATOM 1260 C CA . THR A 1 174 ? 13.456 -26.565 -44.881 1.00 42.69 174 THR A CA 1
ATOM 1261 C C . THR A 1 174 ? 12.607 -27.827 -44.963 1.00 42.69 174 THR A C 1
ATOM 1263 O O . THR A 1 174 ? 12.844 -28.816 -44.274 1.00 42.69 174 THR A O 1
ATOM 1266 N N . SER A 1 175 ? 11.582 -27.738 -45.802 1.00 45.94 175 SER A N 1
ATOM 1267 C CA . SER A 1 175 ? 10.598 -28.766 -46.121 1.00 45.94 175 SER A CA 1
ATOM 1268 C C . SER A 1 175 ? 11.171 -29.842 -47.046 1.00 45.94 175 SER A C 1
ATOM 1270 O O . SER A 1 175 ? 11.875 -29.518 -48.000 1.00 45.94 175 SER A O 1
ATOM 1272 N N . THR A 1 176 ? 10.734 -31.091 -46.873 1.00 40.72 176 THR A N 1
ATOM 1273 C CA . THR A 1 176 ? 10.638 -32.050 -47.986 1.00 40.72 176 THR A CA 1
ATOM 1274 C C . THR A 1 176 ? 9.370 -32.881 -47.837 1.00 40.72 176 THR A C 1
ATOM 1276 O O . THR A 1 176 ? 9.191 -33.605 -46.862 1.00 40.72 176 THR A O 1
ATOM 1279 N N . SER A 1 177 ? 8.476 -32.717 -48.808 1.00 47.62 177 SER A N 1
ATOM 1280 C CA . SER A 1 177 ? 7.191 -33.397 -48.963 1.00 47.62 177 SER A CA 1
ATOM 1281 C C . SER A 1 177 ? 7.370 -34.833 -49.463 1.00 47.62 177 SER A C 1
ATOM 1283 O O . SER A 1 177 ? 8.154 -35.042 -50.384 1.00 47.62 177 SER A O 1
ATOM 1285 N N . THR A 1 178 ? 6.571 -35.797 -48.988 1.00 41.03 178 THR A N 1
ATOM 1286 C CA . THR A 1 178 ? 6.107 -36.943 -49.803 1.00 41.03 178 THR A CA 1
ATOM 1287 C C . THR A 1 178 ? 4.771 -37.489 -49.264 1.00 41.03 178 THR A C 1
ATOM 1289 O O . THR A 1 178 ? 4.509 -37.451 -48.067 1.00 41.03 178 THR A O 1
ATOM 1292 N N . SER A 1 179 ? 3.919 -37.905 -50.201 1.00 39.34 179 SER A N 1
ATOM 1293 C CA . SER A 1 179 ? 2.456 -38.047 -50.185 1.00 39.34 179 SER A CA 1
ATOM 1294 C C . SER A 1 179 ? 1.857 -39.360 -49.630 1.00 39.34 179 SER A C 1
ATOM 1296 O O . SER A 1 179 ? 2.554 -40.365 -49.555 1.00 39.34 179 SER A O 1
ATOM 1298 N N . MET A 1 180 ? 0.509 -39.338 -49.488 1.00 43.53 180 MET A N 1
ATOM 1299 C CA . MET A 1 180 ? -0.483 -40.449 -49.609 1.00 43.53 180 MET A CA 1
ATOM 1300 C C . MET A 1 180 ? -0.576 -41.449 -48.426 1.00 43.53 180 MET A C 1
ATOM 1302 O O . MET A 1 180 ? 0.436 -41.802 -47.851 1.00 43.53 180 MET A O 1
ATOM 1306 N N . SER A 1 181 ? -1.724 -41.975 -47.960 1.00 37.59 181 SER A N 1
ATOM 1307 C CA . SER A 1 181 ? -3.109 -42.073 -48.461 1.00 37.59 181 SER A CA 1
ATOM 1308 C C . SER A 1 181 ? -4.131 -42.307 -47.319 1.00 37.59 181 SER A C 1
ATOM 1310 O O . SER A 1 181 ? -3.798 -42.794 -46.245 1.00 37.59 181 SER A O 1
ATOM 1312 N N . THR A 1 182 ? -5.385 -41.976 -47.635 1.00 45.00 182 THR A N 1
ATOM 1313 C CA . THR A 1 182 ? -6.713 -42.395 -47.129 1.00 45.00 182 THR A CA 1
ATOM 1314 C C . THR A 1 182 ? -6.854 -43.615 -46.195 1.00 45.00 182 THR A C 1
ATOM 1316 O O . THR A 1 182 ? -6.393 -44.705 -46.524 1.00 45.00 182 THR A O 1
ATOM 1319 N N . SER A 1 183 ? -7.721 -43.496 -45.172 1.00 41.97 183 SER A N 1
ATOM 1320 C CA . SER A 1 183 ? -8.925 -44.347 -44.994 1.00 41.97 183 SER A CA 1
ATOM 1321 C C . SER A 1 183 ? -9.875 -43.812 -43.910 1.00 41.97 183 SER A C 1
ATOM 1323 O O . SER A 1 183 ? -9.451 -43.324 -42.868 1.00 41.97 183 SER A O 1
ATOM 1325 N N . MET A 1 184 ? -11.171 -43.898 -44.211 1.00 46.91 184 MET A N 1
ATOM 1326 C CA . MET A 1 184 ? -12.334 -43.500 -43.409 1.00 46.91 184 MET A CA 1
ATOM 1327 C C . MET A 1 184 ? -12.845 -44.707 -42.619 1.00 46.91 184 MET A C 1
ATOM 1329 O O . MET A 1 184 ? -12.955 -45.738 -43.265 1.00 46.91 184 MET A O 1
ATOM 1333 N N . ILE A 1 185 ? -13.238 -44.570 -41.340 1.00 46.56 185 ILE A N 1
ATOM 1334 C CA . ILE A 1 185 ? -14.322 -45.310 -40.625 1.00 46.56 185 ILE A CA 1
ATOM 1335 C C . ILE A 1 185 ? -14.593 -44.487 -39.336 1.00 46.56 185 ILE A C 1
ATOM 1337 O O . ILE A 1 185 ? -13.658 -44.263 -38.579 1.00 46.56 185 ILE A O 1
ATOM 1341 N N . GLN A 1 186 ? -15.687 -43.744 -39.128 1.00 41.16 186 GLN A N 1
ATOM 1342 C CA . GLN A 1 186 ? -17.113 -44.072 -38.946 1.00 41.16 186 GLN A CA 1
ATOM 1343 C C . GLN A 1 186 ? -17.465 -44.757 -37.606 1.00 41.16 186 GLN A C 1
ATOM 1345 O O . GLN A 1 186 ? -17.067 -45.886 -37.353 1.00 41.16 186 GLN A O 1
ATOM 1350 N N . GLY A 1 187 ? -18.324 -44.076 -36.830 1.00 36.84 187 GLY A N 1
ATOM 1351 C CA . GLY A 1 187 ? -19.104 -44.610 -35.700 1.00 36.84 187 GLY A CA 1
ATOM 1352 C C . GLY A 1 187 ? -18.472 -44.371 -34.323 1.00 36.84 187 GLY A C 1
ATOM 1353 O O . GLY A 1 187 ? -17.265 -44.471 -34.180 1.00 36.84 187 GLY A O 1
ATOM 1354 N N . SER A 1 188 ? -19.183 -44.047 -33.247 1.00 41.88 188 SER A N 1
ATOM 1355 C CA . SER A 1 188 ? -20.616 -43.881 -32.992 1.00 41.88 188 SER A CA 1
ATOM 1356 C C . SER A 1 188 ? -20.768 -43.161 -31.644 1.00 41.88 188 SER A C 1
ATOM 1358 O O . SER A 1 188 ? -19.831 -43.094 -30.854 1.00 41.88 188 SER A O 1
ATOM 1360 N N . ALA A 1 189 ? -21.957 -42.610 -31.418 1.00 48.62 189 ALA A N 1
ATOM 1361 C CA . ALA A 1 189 ? -22.392 -41.923 -30.209 1.00 48.62 189 ALA A CA 1
ATOM 1362 C C . ALA A 1 189 ? -22.275 -42.755 -28.921 1.00 48.62 189 ALA A C 1
ATOM 1364 O O . ALA A 1 189 ? -22.549 -43.947 -28.958 1.00 48.62 189 ALA A O 1
ATOM 1365 N N . GLU A 1 190 ? -22.022 -42.081 -27.793 1.00 44.88 190 GLU A N 1
ATOM 1366 C CA . GLU A 1 190 ? -22.517 -42.446 -26.454 1.00 44.88 190 GLU A CA 1
ATOM 1367 C C . GLU A 1 190 ? -22.307 -41.214 -25.542 1.00 44.88 190 GLU A C 1
ATOM 1369 O O . GLU A 1 190 ? -21.181 -40.828 -25.261 1.00 44.88 190 GLU A O 1
ATOM 1374 N N . SER A 1 191 ? -23.288 -40.351 -25.263 1.00 52.44 191 SER A N 1
ATOM 1375 C CA . SER A 1 191 ? -24.463 -40.558 -24.407 1.00 52.44 191 SER A CA 1
ATOM 1376 C C . SER A 1 191 ? -24.139 -41.253 -23.087 1.00 52.44 191 SER A C 1
ATOM 1378 O O . SER A 1 191 ? -24.401 -42.439 -22.952 1.00 52.44 191 SER A O 1
ATOM 1380 N N . HIS A 1 192 ? -23.664 -40.497 -22.094 1.00 42.78 192 HIS A N 1
ATOM 1381 C CA . HIS A 1 192 ? -23.830 -40.851 -20.683 1.00 42.78 192 HIS A CA 1
ATOM 1382 C C . HIS A 1 192 ? -24.150 -39.600 -19.849 1.00 42.78 192 HIS A C 1
ATOM 1384 O O . HIS A 1 192 ? -23.280 -38.820 -19.474 1.00 42.78 192 HIS A O 1
ATOM 1390 N N . LYS A 1 193 ? -25.444 -39.441 -19.561 1.00 54.41 193 LYS A N 1
ATOM 1391 C CA . LYS A 1 193 ? -25.970 -38.877 -18.315 1.00 54.41 193 LYS A CA 1
ATOM 1392 C C . LYS A 1 193 ? -26.773 -40.007 -17.665 1.00 54.41 193 LYS A C 1
ATOM 1394 O O . LYS A 1 193 ? -27.623 -40.5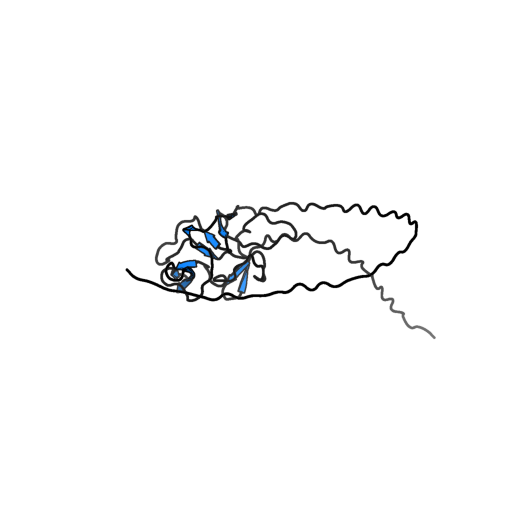82 -18.342 1.00 54.41 193 LYS A O 1
ATOM 1399 N N . PRO A 1 194 ? -26.502 -40.328 -16.398 1.00 49.09 194 PRO A N 1
ATOM 1400 C CA . PRO A 1 194 ? -27.564 -40.411 -15.384 1.00 49.09 194 PRO A CA 1
ATOM 1401 C C . PRO A 1 194 ? -27.195 -39.526 -14.168 1.00 49.09 194 PRO A C 1
ATOM 1403 O O . PRO A 1 194 ? -26.021 -39.256 -13.950 1.00 49.09 194 PRO A O 1
ATOM 1406 N N . GLU A 1 195 ? -28.129 -38.817 -13.514 1.00 44.44 195 GLU A N 1
ATOM 1407 C CA . GLU A 1 195 ? -28.980 -39.314 -12.396 1.00 44.44 195 GLU A CA 1
ATOM 1408 C C . GLU A 1 195 ? -28.128 -39.559 -11.123 1.00 44.44 195 GLU A C 1
ATOM 1410 O O . GLU A 1 195 ? -27.048 -40.112 -11.227 1.00 44.44 195 GLU A O 1
ATOM 1415 N N . SER A 1 196 ? -28.463 -39.201 -9.881 1.00 42.72 196 SER A N 1
ATOM 1416 C CA . SER A 1 196 ? -29.707 -38.818 -9.213 1.00 42.72 196 SER A CA 1
ATOM 1417 C C . SER A 1 196 ? -29.363 -38.366 -7.772 1.00 42.72 196 SER A C 1
ATOM 1419 O O . SER A 1 196 ? -28.439 -38.910 -7.179 1.00 42.72 196 SER A O 1
ATOM 1421 N N . VAL A 1 197 ? -30.103 -37.377 -7.256 1.00 56.12 197 VAL A N 1
ATOM 1422 C CA . VAL A 1 197 ? -30.706 -37.230 -5.903 1.00 56.12 197 VAL A CA 1
ATOM 1423 C C . VAL A 1 197 ? -29.975 -37.724 -4.630 1.00 56.12 197 VAL A C 1
ATOM 1425 O O . VAL A 1 197 ? -29.695 -38.906 -4.493 1.00 56.12 197 VAL A O 1
ATOM 1428 N N . SER A 1 198 ? -29.849 -36.830 -3.630 1.00 50.12 198 SER A N 1
ATOM 1429 C CA . SER A 1 198 ? -30.299 -36.999 -2.216 1.00 50.12 198 SER A CA 1
ATOM 1430 C C . SER A 1 198 ? -29.895 -35.739 -1.426 1.00 50.12 198 SER A C 1
ATOM 1432 O O . SER A 1 198 ? -28.718 -35.411 -1.362 1.00 50.12 198 SER A O 1
ATOM 1434 N N . GLU A 1 199 ? -30.796 -34.818 -1.084 1.00 45.75 199 GLU A N 1
ATOM 1435 C CA . GLU A 1 199 ? -31.720 -34.798 0.069 1.00 45.75 199 GLU A CA 1
ATOM 1436 C C . GLU A 1 199 ? -31.036 -34.694 1.461 1.00 45.75 199 GLU A C 1
ATOM 1438 O O . GLU A 1 199 ? -30.120 -35.442 1.785 1.00 45.75 199 GLU A O 1
ATOM 1443 N N . LEU A 1 200 ? -31.512 -33.689 2.216 1.00 53.19 200 LEU A N 1
ATOM 1444 C CA . LEU A 1 200 ? -31.244 -33.193 3.589 1.00 53.19 200 LEU A CA 1
ATOM 1445 C C . LEU A 1 200 ? -31.155 -34.294 4.690 1.00 53.19 200 LEU A C 1
ATOM 1447 O O . LEU A 1 200 ? -31.643 -35.390 4.425 1.00 53.19 200 LEU A O 1
ATOM 1451 N N . PRO A 1 201 ? -30.674 -34.040 5.947 1.00 58.41 201 PRO A N 1
ATOM 1452 C CA . PRO A 1 201 ? -31.132 -32.926 6.808 1.00 58.41 201 PRO A CA 1
ATOM 1453 C C . PRO A 1 201 ? -30.127 -32.314 7.838 1.00 58.41 201 PRO A C 1
ATOM 1455 O O . PRO A 1 201 ? -29.156 -32.932 8.262 1.00 58.41 201 PRO A O 1
ATOM 1458 N N . SER A 1 202 ? -30.416 -31.087 8.303 1.00 52.91 202 SER A N 1
ATOM 1459 C CA . SER A 1 202 ? -30.123 -30.602 9.681 1.00 52.91 202 SER A CA 1
ATOM 1460 C C . SER A 1 202 ? -31.064 -31.330 10.664 1.00 52.91 202 SER A C 1
ATOM 1462 O O . SER A 1 202 ? -32.152 -31.673 10.204 1.00 52.91 202 SER A O 1
ATOM 1464 N N . PRO A 1 203 ? -30.803 -31.554 11.976 1.00 60.50 203 PRO A N 1
ATOM 1465 C CA . PRO A 1 203 ? -30.500 -30.543 13.015 1.00 60.50 203 PRO A CA 1
ATOM 1466 C C . PRO A 1 203 ? -29.479 -31.100 14.063 1.00 60.50 203 PRO A C 1
ATOM 1468 O O . PRO A 1 203 ? -28.954 -32.187 13.872 1.00 60.50 203 PRO A O 1
ATOM 1471 N N . VAL A 1 204 ? -29.018 -30.452 15.140 1.00 53.56 204 VAL A N 1
ATOM 1472 C CA . VAL A 1 204 ? -29.690 -30.069 16.399 1.00 53.56 204 VAL A CA 1
ATOM 1473 C C . VAL A 1 204 ? -28.603 -29.422 17.287 1.00 53.56 204 VAL A C 1
ATOM 1475 O O . VAL A 1 204 ? -27.537 -30.001 17.471 1.00 53.56 204 VAL A O 1
ATOM 1478 N N . SER A 1 205 ? -28.894 -28.254 17.862 1.00 50.78 205 SER A N 1
ATOM 1479 C CA . SER A 1 205 ? -28.294 -27.740 19.113 1.00 50.78 205 SER A CA 1
ATOM 1480 C C . SER A 1 205 ? -29.136 -28.300 20.277 1.00 50.78 205 SER A C 1
ATOM 1482 O O . SER A 1 205 ? -30.347 -28.404 20.051 1.00 50.78 205 SER A O 1
ATOM 1484 N N . PRO A 1 206 ? -28.628 -28.683 21.475 1.00 61.78 206 PRO A N 1
ATOM 1485 C CA . PRO A 1 206 ? -28.179 -27.684 22.464 1.00 61.78 206 PRO A CA 1
ATOM 1486 C C . PRO A 1 206 ? -27.134 -28.151 23.512 1.00 61.78 206 PRO A C 1
ATOM 1488 O O . PRO A 1 206 ? -27.112 -29.309 23.932 1.00 61.78 206 PRO A O 1
ATOM 1491 N N . SER A 1 207 ? -26.346 -27.210 24.039 1.00 54.09 207 SER A N 1
ATOM 1492 C CA . SER A 1 207 ? -26.085 -26.978 25.479 1.00 54.09 207 SER A CA 1
ATOM 1493 C C . SER A 1 207 ? -25.321 -25.672 25.642 1.00 54.09 207 SER A C 1
ATOM 1495 O O . SER A 1 207 ? -24.373 -25.462 24.855 1.00 54.09 207 SER A O 1
#

Radius of gyration: 29.76 Å; Cα contacts (8 Å, |Δi|>4): 371; chains: 1; bounding box: 49×75×100 Å

Secondary structure (DSSP, 8-state):
---------------------------EEEEETTEEEEES-EESSPBPTTPPP-EEE-TTPEEEGGGEEE--SPPPPTT-B--SEEE-EESSTTS-STTS--TTTTSSS-BEEEETTTTEEEEPEEETTEEETTS--S-EE----GGG--EEEE--SS--BPPP-------------------------------------------

Sequence (207 aa):
MYSIPAMATVLALGAQTTYAQNVLATQCYYKSDNEIKTSSGHPCGVVAPNGNFSSCCEIGDTCLADGLCHYTRPEPPPPSVVSRYYMGGCTDESFNAPACNPACTDLDPSDVVYNQTTSNWHCCGQTNGTIHCDDPTTESFQAPAPSALVATYMVPSVVQTAASSTSASTSTSTSTSTSMSTSMIQGSAESHKPESVSELPSPVSPS